Protein AF-A0A8J4LPJ7-F1 (afdb_monomer)

Foldseek 3Di:
DVLLVVLVDDPCLCVPQACVVPVCLVVDDVPQFQVLLLVCCCPQLVDDSVLSNVQCSVCVVSSRDGNPPQQVVLLVVLVVLPADSNLSSVLCSVDVCSRVDDVPVLVVLQLCCLCPVQVDDSVLSSLLCSVCSLLSVDDSVLLNVLSCCCCPVVLDGSVCCSVPVCSSVDDVPPPVPVVSCCCCVVVVDDRDHDDDDDDDPDDPDDDDDDDDDDDDDD

Sequence (218 aa):
MAYLQSLGLRPRDVLASIIRRHPEVLLQDVQCGLEPAVEFLRLHLGLDARNVRDFLCRCPEVLTRDAASDLAPRLELLCGVGLEVGAARKLLFHDASLLTGDLEPTLQLRLHFLTSDCDLSPDQALQVLRSCPDLMSFKVANLRRKWCFLKERMSGGNEQVLEYPQFLTKNLLLQIGPRFAYATERLGLHLSSGSGRSGPCAEGTHALQAASSHDSAS

Radius of gyration: 23.72 Å; Cα contacts (8 Å, |Δi|>4): 210; chains: 1; bounding box: 85×45×60 Å

Nearest PDB structures (foldseek):
  3m66-assembly1_A  TM=8.744E-01  e=2.662E-06  Homo sapiens
  4fp9-assembly1_B  TM=6.932E-01  e=3.364E-06  Homo sapiens
  7odr-assembly1_y  TM=7.091E-01  e=4.216E-05  Homo sapiens
  6z1p-assembly1_BY  TM=6.559E-01  e=6.998E-04  Tetrahymena thermophila SB210
  5crj-assembly1_O  TM=6.664E-01  e=5.240E-03  Homo sapiens

Organism: NCBI:txid1737510

Structure (mmCIF, N/CA/C/O backbone):
data_AF-A0A8J4LPJ7-F1
#
_entry.id   AF-A0A8J4LPJ7-F1
#
loop_
_atom_site.group_PDB
_atom_site.id
_atom_site.type_symbol
_atom_site.label_atom_id
_atom_site.label_alt_id
_atom_site.label_comp_id
_atom_site.label_asym_id
_atom_site.label_entity_id
_atom_site.label_seq_id
_atom_site.pdbx_PDB_ins_code
_atom_site.Cartn_x
_atom_site.Cartn_y
_atom_site.Cartn_z
_atom_site.occupancy
_atom_site.B_iso_or_equiv
_atom_site.auth_seq_id
_atom_site.auth_comp_id
_atom_site.auth_asym_id
_atom_site.auth_atom_id
_atom_site.pdbx_PDB_model_num
ATOM 1 N N . MET A 1 1 ? -18.318 -7.461 20.033 1.00 73.06 1 MET A N 1
ATOM 2 C CA . MET A 1 1 ? -19.118 -8.065 18.931 1.00 73.06 1 MET A CA 1
ATOM 3 C C . MET A 1 1 ? -20.201 -7.117 18.417 1.00 73.06 1 MET A C 1
ATOM 5 O O . MET A 1 1 ? -20.188 -6.843 17.224 1.00 73.06 1 MET A O 1
ATOM 9 N N . ALA A 1 2 ? -21.064 -6.560 19.282 1.00 88.19 2 ALA A N 1
ATOM 10 C CA . ALA A 1 2 ? -22.137 -5.639 18.876 1.00 88.19 2 ALA A CA 1
ATOM 11 C C . ALA A 1 2 ? -21.653 -4.438 18.037 1.00 88.19 2 ALA A C 1
ATOM 13 O O . ALA A 1 2 ? -22.276 -4.114 17.033 1.00 88.19 2 ALA A O 1
ATOM 14 N N . TYR A 1 3 ? -20.504 -3.846 18.389 1.00 94.44 3 TYR A N 1
ATOM 15 C CA . TYR A 1 3 ? -19.897 -2.762 17.609 1.00 94.44 3 TYR A CA 1
ATOM 16 C C . TYR A 1 3 ? -19.563 -3.177 16.165 1.00 94.44 3 TYR A C 1
ATOM 18 O O . TYR A 1 3 ? -20.031 -2.567 15.216 1.00 94.44 3 TYR A O 1
ATOM 26 N N . LEU A 1 4 ? -18.833 -4.278 15.956 1.00 93.50 4 LEU A N 1
ATOM 27 C CA . LEU A 1 4 ? -18.503 -4.735 14.596 1.00 93.50 4 LEU A CA 1
ATOM 28 C C . LEU A 1 4 ? -19.762 -5.048 13.769 1.00 93.50 4 LEU A C 1
ATOM 30 O O . LEU A 1 4 ? -19.797 -4.796 12.566 1.00 93.50 4 LEU A O 1
ATOM 34 N N . GLN A 1 5 ? -20.820 -5.547 14.410 1.00 92.69 5 GLN A N 1
ATOM 35 C CA . GLN A 1 5 ? -22.109 -5.768 13.754 1.00 92.69 5 GLN A CA 1
ATOM 36 C C . GLN A 1 5 ? -22.830 -4.458 13.409 1.00 92.69 5 GLN A C 1
ATOM 38 O O . GLN A 1 5 ? -23.475 -4.398 12.362 1.00 92.69 5 GLN A O 1
ATOM 43 N N . SER A 1 6 ? -22.697 -3.403 14.222 1.00 95.00 6 SER A N 1
ATOM 44 C CA . SER A 1 6 ? -23.274 -2.084 13.918 1.00 95.00 6 SER A CA 1
ATOM 45 C C . SER A 1 6 ? -22.627 -1.430 12.690 1.00 95.00 6 SER A C 1
ATOM 47 O O . SER A 1 6 ? -23.272 -0.645 12.000 1.00 95.00 6 SER A O 1
ATOM 49 N N . LEU A 1 7 ? -21.405 -1.839 12.321 1.00 94.56 7 LEU A N 1
ATOM 50 C CA . LEU A 1 7 ? -20.762 -1.481 11.047 1.00 94.56 7 LEU A CA 1
ATOM 51 C C . LEU A 1 7 ? -21.382 -2.198 9.828 1.00 94.56 7 LEU A C 1
ATOM 53 O O . LEU A 1 7 ? -20.983 -1.957 8.685 1.00 94.56 7 LEU A O 1
ATOM 57 N N . GLY A 1 8 ? -22.349 -3.092 10.053 1.00 93.56 8 GLY A N 1
ATOM 58 C CA . GLY A 1 8 ? -23.015 -3.902 9.036 1.00 93.56 8 GLY A CA 1
ATOM 59 C C . GLY A 1 8 ? -22.289 -5.206 8.696 1.00 93.56 8 GLY A C 1
ATOM 60 O O . GLY A 1 8 ? -22.600 -5.820 7.675 1.00 93.56 8 GLY A O 1
ATOM 61 N N . LEU A 1 9 ? -21.305 -5.632 9.499 1.00 95.31 9 LEU A N 1
ATOM 62 C CA . LEU A 1 9 ? -20.660 -6.938 9.335 1.00 95.31 9 LEU A CA 1
ATOM 63 C C . LEU A 1 9 ? -21.583 -8.047 9.847 1.00 95.31 9 LEU A C 1
ATOM 65 O O . LEU A 1 9 ? -22.120 -7.978 10.955 1.00 95.31 9 LEU A O 1
ATOM 69 N N . ARG A 1 10 ? -21.738 -9.118 9.065 1.00 94.69 10 ARG A N 1
ATOM 70 C CA . ARG A 1 10 ? -22.509 -10.284 9.512 1.00 94.69 10 ARG A CA 1
ATOM 71 C C . ARG A 1 10 ? -21.710 -11.055 10.567 1.00 94.69 10 ARG A C 1
ATOM 73 O O . ARG A 1 10 ? -20.492 -11.167 10.424 1.00 94.69 10 ARG A O 1
ATOM 80 N N . PRO A 1 11 ? -22.364 -11.692 11.557 1.00 94.19 11 PRO A N 1
ATOM 81 C CA . PRO A 1 11 ? -21.678 -12.486 12.584 1.00 94.19 11 PRO A CA 1
ATOM 82 C C . PRO A 1 11 ? -20.694 -13.513 12.012 1.00 94.19 11 PRO A C 1
ATOM 84 O O . PRO A 1 11 ? -19.589 -13.678 12.522 1.00 94.19 11 PRO A O 1
ATOM 87 N N . ARG A 1 12 ? -21.072 -14.163 10.902 1.00 94.44 12 ARG A N 1
ATOM 88 C CA . ARG A 1 12 ? -20.215 -15.117 10.190 1.00 94.44 12 ARG A CA 1
ATOM 89 C C . ARG A 1 12 ? -18.925 -14.473 9.684 1.00 94.44 12 ARG A C 1
ATOM 91 O O . ARG A 1 12 ? -17.866 -15.071 9.836 1.00 94.44 12 ARG A O 1
ATOM 98 N N . ASP A 1 13 ? -19.015 -13.283 9.094 1.00 92.69 13 ASP A N 1
ATOM 99 C CA . ASP A 1 13 ? -17.862 -12.578 8.528 1.00 92.69 13 ASP A CA 1
ATOM 100 C C . ASP A 1 13 ? -16.939 -12.082 9.655 1.00 92.69 13 ASP A C 1
ATOM 102 O O . ASP A 1 13 ? -15.721 -12.235 9.571 1.00 92.69 13 ASP A O 1
ATOM 106 N N . VAL A 1 14 ? -17.515 -11.594 10.761 1.00 94.62 14 VAL A N 1
ATOM 107 C CA . VAL A 1 14 ? -16.758 -11.220 11.968 1.00 94.62 14 VAL A CA 1
ATOM 108 C C . VAL A 1 14 ? -15.976 -12.418 12.516 1.00 94.62 14 VAL A C 1
ATOM 110 O O . VAL A 1 14 ? -14.773 -12.320 12.742 1.00 94.62 14 VAL A O 1
ATOM 113 N N . LEU A 1 15 ? -16.619 -13.572 12.689 1.00 94.44 15 LEU A N 1
ATOM 114 C CA . LEU A 1 15 ? -15.953 -14.761 13.225 1.00 94.44 15 LEU A CA 1
ATOM 115 C C . LEU A 1 15 ? -14.897 -15.321 12.261 1.00 94.44 15 LEU A C 1
ATOM 117 O O . LEU A 1 15 ? -13.752 -15.539 12.653 1.00 94.44 15 LEU A O 1
ATOM 121 N N . ALA A 1 16 ? -15.267 -15.549 10.998 1.00 94.56 16 ALA A N 1
ATOM 122 C CA . ALA A 1 16 ? -14.427 -16.264 10.038 1.00 94.56 16 ALA A CA 1
ATOM 123 C C . ALA A 1 16 ? -13.268 -15.421 9.492 1.00 94.56 16 ALA A C 1
ATOM 125 O O . ALA A 1 16 ? -12.181 -15.968 9.253 1.00 94.56 16 ALA A O 1
ATOM 126 N N . SER A 1 17 ? -13.509 -14.121 9.289 1.00 94.25 17 SER A N 1
ATOM 127 C CA . SER A 1 17 ? -12.567 -13.207 8.645 1.00 94.25 17 SER A CA 1
ATOM 128 C C . SER A 1 17 ? -11.862 -12.293 9.637 1.00 94.25 17 SER A C 1
ATOM 130 O O . SER A 1 17 ? -10.726 -11.940 9.362 1.00 94.25 17 SER A O 1
ATOM 132 N N . ILE A 1 18 ? -12.455 -11.915 10.770 1.00 95.94 18 ILE A N 1
ATOM 133 C CA . ILE A 1 18 ? -11.806 -10.994 11.720 1.00 95.94 18 ILE A CA 1
ATOM 134 C C . ILE A 1 18 ? -11.213 -11.787 12.885 1.00 95.94 18 ILE A C 1
ATOM 136 O O . ILE A 1 18 ? -10.002 -11.987 12.928 1.00 95.94 18 ILE A O 1
ATOM 140 N N . ILE A 1 19 ? -12.059 -12.332 13.761 1.00 95.75 19 ILE A N 1
ATOM 141 C CA . ILE A 1 19 ? -11.642 -12.930 15.041 1.00 95.75 19 ILE A CA 1
ATOM 142 C C . ILE A 1 19 ? -10.704 -14.122 14.842 1.00 95.75 19 ILE A C 1
ATOM 144 O O . ILE A 1 19 ? -9.680 -14.214 15.508 1.00 95.75 19 ILE A O 1
ATOM 148 N N . ARG A 1 20 ? -11.015 -15.031 13.909 1.00 95.50 20 ARG A N 1
ATOM 149 C CA . ARG A 1 20 ? -10.182 -16.222 13.672 1.00 95.50 20 ARG A CA 1
ATOM 150 C C . ARG A 1 20 ? -8.766 -15.882 13.195 1.00 95.50 20 ARG A C 1
ATOM 152 O O . ARG A 1 20 ? -7.857 -16.668 13.431 1.00 95.50 20 ARG A O 1
ATOM 159 N N . ARG A 1 21 ? -8.592 -14.771 12.472 1.00 94.75 21 ARG A N 1
ATOM 160 C CA . ARG A 1 21 ? -7.278 -14.356 11.958 1.00 94.75 21 ARG A CA 1
ATOM 161 C C . ARG A 1 21 ? -6.543 -13.432 12.923 1.00 94.75 21 ARG A C 1
ATOM 163 O O . ARG A 1 21 ? -5.331 -13.536 13.009 1.00 94.75 21 ARG A O 1
ATOM 170 N N . HIS A 1 22 ? -7.273 -12.560 13.617 1.00 94.56 22 HIS A N 1
ATOM 171 C CA . HIS A 1 22 ? -6.725 -11.561 14.534 1.00 94.56 22 HIS A CA 1
ATOM 172 C C . HIS A 1 22 ? -7.569 -11.522 15.811 1.00 94.56 22 HIS A C 1
ATOM 174 O O . HIS A 1 22 ? -8.456 -10.673 15.957 1.00 94.56 22 HIS A O 1
ATOM 180 N N . PRO A 1 23 ? -7.349 -12.478 16.730 1.00 95.19 23 PRO A N 1
ATOM 181 C CA . PRO A 1 23 ? -8.090 -12.534 17.981 1.00 95.19 23 PRO A CA 1
ATOM 182 C C . PRO A 1 23 ? -7.806 -11.328 18.887 1.00 95.19 23 PRO A C 1
ATOM 184 O O . PRO A 1 23 ? -8.653 -11.024 19.727 1.00 95.19 23 PRO A O 1
ATOM 187 N N . GLU A 1 24 ? -6.697 -10.591 18.703 1.00 94.69 24 GLU A N 1
ATOM 188 C CA . GLU A 1 24 ? -6.385 -9.408 19.524 1.00 94.69 24 GLU A CA 1
ATOM 189 C C . GLU A 1 24 ? -7.413 -8.280 19.371 1.00 94.69 24 GLU A C 1
ATOM 191 O O . GLU A 1 24 ? -7.540 -7.448 20.266 1.00 94.69 24 GLU A O 1
ATOM 196 N N . VAL A 1 25 ? -8.210 -8.280 18.296 1.00 95.12 25 VAL A N 1
ATOM 197 C CA . VAL A 1 25 ? -9.345 -7.355 18.123 1.00 95.12 25 VAL A CA 1
ATOM 198 C C . VAL A 1 25 ? -10.339 -7.464 19.287 1.00 95.12 25 VAL A C 1
ATOM 200 O O . VAL A 1 25 ? -10.992 -6.484 19.632 1.00 95.12 25 VAL A O 1
ATOM 203 N N . LEU A 1 26 ? -10.453 -8.636 19.923 1.00 93.38 26 LEU A N 1
ATOM 204 C CA . LEU A 1 26 ? -11.314 -8.838 21.095 1.00 93.38 26 LEU A CA 1
ATOM 205 C C . LEU A 1 26 ? -10.767 -8.200 22.376 1.00 93.38 26 LEU A C 1
ATOM 207 O O . LEU A 1 26 ? -11.516 -8.065 23.339 1.00 93.38 26 LEU A O 1
ATOM 211 N N . LEU A 1 27 ? -9.483 -7.844 22.391 1.00 94.31 27 LEU A N 1
ATOM 212 C CA . LEU A 1 27 ? -8.809 -7.217 23.527 1.00 94.31 27 LEU A CA 1
ATOM 213 C C . LEU A 1 27 ? -8.828 -5.685 23.439 1.00 94.31 27 LEU A C 1
ATOM 215 O O . LEU A 1 27 ? -8.433 -5.020 24.390 1.00 94.31 27 LEU A O 1
ATOM 219 N N . GLN A 1 28 ? -9.258 -5.132 22.303 1.00 95.00 28 GLN A N 1
ATOM 220 C CA . GLN A 1 28 ? -9.318 -3.692 22.087 1.00 95.00 28 GLN A CA 1
ATOM 221 C C . GLN A 1 28 ? -10.555 -3.084 22.746 1.00 95.00 28 GLN A C 1
ATOM 223 O O . GLN A 1 28 ? -11.650 -3.653 22.697 1.00 95.00 28 GLN A O 1
ATOM 228 N N . ASP A 1 29 ? -10.383 -1.886 23.301 1.00 95.56 29 ASP A N 1
ATOM 229 C CA . ASP A 1 29 ? -11.513 -1.064 23.709 1.00 95.56 29 ASP A CA 1
ATOM 230 C C . ASP A 1 29 ? -12.253 -0.519 22.479 1.00 95.56 29 ASP A C 1
ATOM 232 O O . ASP A 1 29 ? -11.653 -0.207 21.444 1.00 95.56 29 ASP A O 1
ATOM 236 N N . VAL A 1 30 ? -13.578 -0.411 22.581 1.00 95.06 30 VAL A N 1
ATOM 237 C CA . VAL A 1 30 ? -14.396 0.067 21.463 1.00 95.06 30 VAL A CA 1
ATOM 238 C C . VAL A 1 30 ? -14.147 1.549 21.203 1.00 95.06 30 VAL A C 1
ATOM 240 O O . VAL A 1 30 ? -13.907 1.907 20.057 1.00 95.06 30 VAL A O 1
ATOM 243 N N . GLN A 1 31 ? -14.192 2.384 22.240 1.00 95.19 31 GLN A N 1
ATOM 244 C CA . GLN A 1 31 ? -14.186 3.845 22.117 1.00 95.19 31 GLN A CA 1
ATOM 245 C C . GLN A 1 31 ? -12.777 4.392 21.892 1.00 95.19 31 GLN A C 1
ATOM 247 O O . GLN A 1 31 ? -12.593 5.356 21.156 1.00 95.19 31 GLN A O 1
ATOM 252 N N . CYS A 1 32 ? -11.779 3.763 22.508 1.00 92.50 32 CYS A N 1
ATOM 253 C CA . CYS A 1 32 ? -10.389 4.201 22.439 1.00 92.50 32 CYS A CA 1
ATOM 254 C C . CYS A 1 32 ? -9.566 3.467 21.371 1.00 92.50 32 CYS A C 1
ATOM 256 O O . CYS A 1 32 ? -8.484 3.933 21.038 1.00 92.50 32 CYS A O 1
ATOM 258 N N . GLY A 1 33 ? -10.040 2.331 20.843 1.00 93.94 33 GLY A N 1
ATOM 259 C CA . GLY A 1 33 ? -9.295 1.520 19.872 1.00 93.94 33 GLY A CA 1
ATOM 260 C C . GLY A 1 33 ? -10.050 1.302 18.564 1.00 93.94 33 GLY A C 1
ATOM 261 O O . GLY A 1 33 ? -9.691 1.851 17.520 1.00 93.94 33 GLY A O 1
ATOM 262 N N . LEU A 1 34 ? -11.122 0.504 18.613 1.00 96.25 34 LEU A N 1
ATOM 263 C CA . LEU A 1 34 ? -11.825 0.062 17.403 1.00 96.25 34 LEU A CA 1
ATOM 264 C C . LEU A 1 34 ? -12.475 1.218 16.636 1.00 96.25 34 LEU A C 1
ATOM 266 O O . LEU A 1 34 ? -12.391 1.268 15.409 1.00 96.25 34 LEU A O 1
ATOM 270 N N . GLU A 1 35 ? -13.149 2.121 17.344 1.00 97.12 35 GLU A N 1
ATOM 271 C CA . GLU A 1 35 ? -13.874 3.237 16.747 1.00 97.12 35 GLU A CA 1
ATOM 272 C C . GLU A 1 35 ? -12.947 4.264 16.090 1.00 97.12 35 GLU A C 1
ATOM 274 O O . GLU A 1 35 ? -13.151 4.515 14.900 1.00 97.12 35 GLU A O 1
ATOM 279 N N . PRO A 1 36 ? -11.868 4.738 16.740 1.00 97.88 36 PRO A N 1
ATOM 280 C CA . PRO A 1 36 ? -10.878 5.597 16.092 1.00 97.88 36 PRO A CA 1
ATOM 281 C C . PRO A 1 36 ? -10.260 4.978 14.832 1.00 97.88 36 PRO A C 1
ATOM 283 O O . PRO A 1 36 ? -10.118 5.656 13.811 1.00 97.88 36 PRO A O 1
ATOM 286 N N . ALA A 1 37 ? -9.938 3.678 14.848 1.00 97.56 37 ALA A N 1
ATOM 287 C CA . ALA A 1 37 ? -9.409 2.995 13.666 1.00 97.56 37 ALA A CA 1
ATOM 288 C C . ALA A 1 37 ? -10.433 2.971 12.514 1.00 97.56 37 ALA A C 1
ATOM 290 O O . ALA A 1 37 ? -10.091 3.212 11.353 1.00 97.56 37 ALA A O 1
ATOM 291 N N . VAL A 1 38 ? -11.711 2.726 12.814 1.00 98.06 38 VAL A N 1
ATOM 292 C CA . VAL A 1 38 ? -12.793 2.752 11.816 1.00 98.06 38 VAL A CA 1
ATOM 293 C C . VAL A 1 38 ? -13.067 4.171 11.311 1.00 98.06 38 VAL A C 1
ATOM 295 O O . VAL A 1 38 ? -13.314 4.355 10.115 1.00 98.06 38 VAL A O 1
ATOM 298 N N . GLU A 1 39 ? -13.011 5.179 12.178 1.00 97.94 39 GLU A N 1
ATOM 299 C CA . GLU A 1 39 ? -13.138 6.585 11.793 1.00 97.94 39 GLU A CA 1
ATOM 300 C C . GLU A 1 39 ? -11.996 7.029 10.886 1.00 97.94 39 GLU A C 1
ATOM 302 O O . GLU A 1 39 ? -12.255 7.691 9.881 1.00 97.94 39 GLU A O 1
ATOM 307 N N . PHE A 1 40 ? -10.763 6.586 11.143 1.00 98.25 40 PHE A N 1
ATOM 308 C CA . PHE A 1 40 ? -9.646 6.806 10.228 1.00 98.25 40 PHE A CA 1
ATOM 309 C C . PHE A 1 40 ? -9.962 6.281 8.818 1.00 98.25 40 PHE A C 1
ATOM 311 O O . PHE A 1 40 ? -9.846 7.014 7.831 1.00 98.25 40 PHE A O 1
ATOM 318 N N . LEU A 1 41 ? -10.452 5.043 8.703 1.00 98.00 41 LEU A N 1
ATOM 319 C CA . LEU A 1 41 ? -10.841 4.474 7.407 1.00 98.00 41 LEU A CA 1
ATOM 320 C C . LEU A 1 41 ? -11.951 5.293 6.719 1.00 98.00 41 LEU A C 1
ATOM 322 O O . LEU A 1 41 ? -11.922 5.488 5.504 1.00 98.00 41 LEU A O 1
ATOM 326 N N . ARG A 1 42 ? -12.925 5.803 7.475 1.00 97.81 42 ARG A N 1
ATOM 327 C CA . ARG A 1 42 ? -14.046 6.584 6.924 1.00 97.81 42 ARG A CA 1
ATOM 328 C C . ARG A 1 42 ? -13.638 7.994 6.515 1.00 97.81 42 ARG A C 1
ATOM 330 O O . ARG A 1 42 ? -13.880 8.400 5.384 1.00 97.81 42 ARG A O 1
ATOM 337 N N . LEU A 1 43 ? -13.035 8.741 7.431 1.00 97.00 43 LEU A N 1
ATOM 338 C CA . LEU A 1 43 ? -12.786 10.175 7.294 1.00 97.00 43 LEU A CA 1
ATOM 339 C C . LEU A 1 43 ? -11.461 10.452 6.581 1.00 97.00 43 LEU A C 1
ATOM 341 O O . LEU A 1 43 ? -11.398 11.279 5.668 1.00 97.00 43 LEU A O 1
ATOM 345 N N . HIS A 1 44 ? -10.404 9.728 6.955 1.00 96.00 44 HIS A N 1
ATOM 346 C CA . HIS A 1 44 ? -9.058 9.971 6.440 1.00 96.00 44 HIS A CA 1
ATOM 347 C C . HIS A 1 44 ? -8.767 9.188 5.168 1.00 96.00 44 HIS A C 1
ATOM 349 O O . HIS A 1 44 ? -8.100 9.737 4.293 1.00 96.00 44 HIS A O 1
ATOM 355 N N . LEU A 1 45 ? -9.299 7.970 5.011 1.00 96.06 45 LEU A N 1
ATOM 356 C CA . LEU A 1 45 ? -9.221 7.236 3.740 1.00 96.06 45 LEU A CA 1
ATOM 357 C C . LEU A 1 45 ? -10.420 7.469 2.812 1.00 96.06 45 LEU A C 1
ATOM 359 O O . LEU A 1 45 ? -10.330 7.158 1.625 1.00 96.06 45 LEU A O 1
ATOM 363 N N . GLY A 1 46 ? -11.504 8.073 3.307 1.00 96.00 46 GLY A N 1
ATOM 364 C CA . GLY A 1 46 ? -12.685 8.383 2.499 1.00 96.00 46 GLY A CA 1
ATOM 365 C C . GLY A 1 46 ? -13.503 7.149 2.113 1.00 96.00 46 GLY A C 1
ATOM 366 O O . GLY A 1 46 ? -14.145 7.153 1.063 1.00 96.00 46 GLY A O 1
ATOM 367 N N . LEU A 1 47 ? -13.443 6.071 2.903 1.00 96.94 47 LEU A N 1
ATOM 368 C CA . LEU A 1 47 ? -14.143 4.827 2.590 1.00 96.94 47 LEU A CA 1
ATOM 369 C C . LEU A 1 47 ? -15.609 4.892 3.024 1.00 96.94 47 LEU A C 1
ATOM 371 O O . LEU A 1 47 ? -15.929 5.201 4.173 1.00 96.94 47 LEU A O 1
ATOM 375 N N . ASP A 1 48 ? -16.507 4.521 2.114 1.00 96.81 48 ASP A N 1
ATOM 376 C CA . ASP A 1 48 ? -17.915 4.317 2.450 1.00 96.81 48 ASP A CA 1
ATOM 377 C C . ASP A 1 48 ? -18.121 3.078 3.346 1.00 96.81 48 ASP A C 1
ATOM 379 O O . ASP A 1 48 ? -17.232 2.244 3.541 1.00 96.81 48 ASP A O 1
ATOM 383 N N . ALA A 1 49 ? -19.333 2.918 3.881 1.00 96.38 49 ALA A N 1
ATOM 384 C CA . ALA A 1 49 ? -19.654 1.816 4.784 1.00 96.38 49 ALA A CA 1
ATOM 385 C C . ALA A 1 49 ? -19.404 0.424 4.175 1.00 96.38 49 ALA A C 1
ATOM 387 O O . ALA A 1 49 ? -19.070 -0.507 4.907 1.00 96.38 49 ALA A O 1
ATOM 388 N N . ARG A 1 50 ? -19.560 0.251 2.857 1.00 96.19 50 ARG A N 1
ATOM 389 C CA . ARG A 1 50 ? -19.292 -1.030 2.194 1.00 96.19 50 ARG A CA 1
ATOM 390 C C . ARG A 1 50 ? -17.793 -1.288 2.122 1.00 96.19 50 ARG A C 1
ATOM 392 O O . ARG A 1 50 ? -17.352 -2.356 2.536 1.00 96.19 50 ARG A O 1
ATOM 399 N N . ASN A 1 51 ? -17.034 -0.308 1.651 1.00 96.81 51 ASN A N 1
ATOM 400 C CA . ASN A 1 51 ? -15.589 -0.387 1.524 1.00 96.81 51 ASN A CA 1
ATOM 401 C C . ASN A 1 51 ? -14.911 -0.562 2.883 1.00 96.81 51 ASN A C 1
ATOM 403 O O . ASN A 1 51 ? -13.963 -1.331 2.967 1.00 96.81 51 ASN A O 1
ATOM 407 N N . VAL A 1 52 ? -15.426 0.048 3.956 1.00 97.44 52 VAL A N 1
ATOM 408 C CA . VAL A 1 52 ? -14.952 -0.216 5.325 1.00 97.44 52 VAL A CA 1
ATOM 409 C C . VAL A 1 52 ? -15.145 -1.686 5.692 1.00 97.44 52 VAL A C 1
ATOM 411 O O . VAL A 1 52 ? -14.187 -2.326 6.108 1.00 97.44 52 VAL A O 1
ATOM 414 N N . ARG A 1 53 ? -16.340 -2.262 5.503 1.00 96.50 53 ARG A N 1
ATOM 415 C CA . ARG A 1 53 ? -16.569 -3.689 5.807 1.00 96.50 53 ARG A CA 1
ATOM 416 C C . ARG A 1 53 ? -15.631 -4.596 5.016 1.00 96.50 53 ARG A C 1
ATOM 418 O O . ARG A 1 53 ? -14.989 -5.466 5.601 1.00 96.50 53 ARG A O 1
ATOM 425 N N . ASP A 1 54 ? -15.531 -4.364 3.710 1.00 95.75 54 ASP A N 1
ATOM 426 C CA . ASP A 1 54 ? -14.671 -5.147 2.822 1.00 95.75 54 ASP A CA 1
ATOM 427 C C . ASP A 1 54 ? -13.191 -4.988 3.219 1.00 95.75 54 ASP A C 1
ATOM 429 O O . ASP A 1 54 ? -12.434 -5.959 3.207 1.00 95.75 54 ASP A O 1
ATOM 433 N N . PHE A 1 55 ? -12.773 -3.788 3.635 1.00 96.75 55 PHE A N 1
ATOM 434 C CA . PHE A 1 55 ? -11.428 -3.519 4.140 1.00 96.75 55 PHE A CA 1
ATOM 435 C C . PHE A 1 55 ? -11.149 -4.271 5.444 1.00 96.75 55 PHE A C 1
ATOM 437 O O . PHE A 1 55 ? -10.165 -5.001 5.507 1.00 96.75 55 PHE A O 1
ATOM 444 N N . LEU A 1 56 ? -12.036 -4.189 6.439 1.00 96.50 56 LEU A N 1
ATOM 445 C CA . LEU A 1 56 ? -11.898 -4.903 7.716 1.00 96.50 56 LEU A CA 1
ATOM 446 C C . LEU A 1 56 ? -11.870 -6.426 7.527 1.00 96.50 56 LEU A C 1
ATOM 448 O O . LEU A 1 56 ? -11.139 -7.135 8.214 1.00 96.50 56 LEU A O 1
ATOM 452 N N . CYS A 1 57 ? -12.623 -6.954 6.560 1.00 95.38 57 CYS A N 1
ATOM 453 C CA . CYS A 1 57 ? -12.561 -8.370 6.211 1.00 95.38 57 CYS A CA 1
ATOM 454 C C . CYS A 1 57 ? -11.278 -8.763 5.470 1.00 95.38 57 CYS A C 1
ATOM 456 O O . CYS A 1 57 ? -10.933 -9.940 5.495 1.00 95.38 57 CYS A O 1
ATOM 458 N N . ARG A 1 58 ? -10.553 -7.845 4.826 1.00 94.88 58 ARG A N 1
ATOM 459 C CA . ARG A 1 58 ? -9.243 -8.132 4.208 1.00 94.88 58 ARG A CA 1
ATOM 460 C C . ARG A 1 58 ? -8.101 -7.943 5.206 1.00 94.88 58 ARG A C 1
ATOM 462 O O . ARG A 1 58 ? -7.291 -8.855 5.363 1.00 94.88 58 ARG A O 1
ATOM 469 N N . CYS A 1 59 ? -8.104 -6.829 5.930 1.00 96.06 59 CYS A N 1
ATOM 470 C CA . CYS A 1 59 ? -7.076 -6.403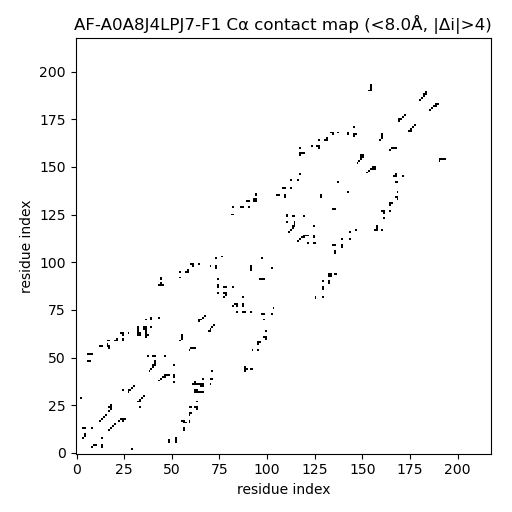 6.876 1.00 96.06 59 CYS A CA 1
ATOM 471 C C . CYS A 1 59 ? -7.690 -6.046 8.246 1.00 96.06 59 CYS A C 1
ATOM 473 O O . CYS A 1 59 ? -7.836 -4.875 8.582 1.00 96.06 59 CYS A O 1
ATOM 475 N N . PRO A 1 60 ? -8.092 -7.046 9.043 1.00 95.94 60 PRO A N 1
ATOM 476 C CA . PRO A 1 60 ? -8.662 -6.836 10.377 1.00 95.94 60 PRO A CA 1
ATOM 477 C C . PRO A 1 60 ? -7.630 -6.331 11.388 1.00 95.94 60 PRO A C 1
ATOM 479 O O . PRO A 1 60 ? -8.013 -5.704 12.366 1.00 95.94 60 PRO A O 1
ATOM 482 N N . GLU A 1 61 ? -6.338 -6.563 11.144 1.00 96.00 61 GLU A N 1
ATOM 483 C CA . GLU A 1 61 ? -5.238 -6.049 11.964 1.00 96.00 61 GLU A CA 1
ATOM 484 C C . GLU A 1 61 ? -5.238 -4.520 12.066 1.00 96.00 61 GLU A C 1
ATOM 486 O O . GLU A 1 61 ? -4.795 -3.977 13.066 1.00 96.00 61 GLU A O 1
ATOM 491 N N . VAL A 1 62 ? -5.806 -3.800 11.092 1.00 97.00 62 VAL A N 1
ATOM 492 C CA . VAL A 1 62 ? -5.936 -2.336 11.180 1.00 97.00 62 VAL A CA 1
ATOM 493 C C . VAL A 1 62 ? -6.691 -1.884 12.439 1.00 97.00 62 VAL A C 1
ATOM 495 O O . VAL A 1 62 ? -6.460 -0.787 12.928 1.00 97.00 62 VAL A O 1
ATOM 498 N N . LEU A 1 63 ? -7.569 -2.735 12.986 1.00 96.44 63 LEU A N 1
ATOM 499 C CA . LEU A 1 63 ? -8.343 -2.461 14.199 1.00 96.44 63 LEU A CA 1
ATOM 500 C C . LEU A 1 63 ? -7.519 -2.549 15.487 1.00 96.44 63 LEU A C 1
ATOM 502 O O . LEU A 1 63 ? -8.014 -2.160 16.538 1.00 96.44 63 LEU A O 1
ATOM 506 N N . THR A 1 64 ? -6.310 -3.105 15.432 1.00 94.81 64 THR A N 1
ATOM 507 C CA . THR A 1 64 ? -5.402 -3.185 16.586 1.00 94.81 64 THR A CA 1
ATOM 508 C C . THR A 1 64 ? -4.349 -2.081 16.563 1.00 94.81 64 THR A C 1
ATOM 510 O O . THR A 1 64 ? -3.484 -2.043 17.435 1.00 94.81 64 THR A O 1
ATOM 513 N N . ARG A 1 65 ? -4.401 -1.194 15.561 1.00 95.44 65 ARG A N 1
ATOM 514 C CA . ARG A 1 65 ? -3.480 -0.071 15.396 1.00 95.44 65 ARG A CA 1
ATOM 515 C C . ARG A 1 65 ? -4.093 1.210 15.926 1.00 95.44 65 ARG A C 1
ATOM 517 O O . ARG A 1 65 ? -5.280 1.468 15.740 1.00 95.44 65 ARG A O 1
ATOM 524 N N . ASP A 1 66 ? -3.255 2.023 16.554 1.00 95.25 66 ASP A N 1
ATOM 525 C CA . ASP A 1 66 ? -3.667 3.324 17.056 1.00 95.25 66 ASP A CA 1
ATOM 526 C C . ASP A 1 66 ? -3.849 4.314 15.896 1.00 95.25 66 ASP A C 1
ATOM 528 O O . ASP A 1 66 ? -2.972 4.487 15.044 1.00 95.25 66 ASP A O 1
ATOM 532 N N . ALA A 1 67 ? -5.005 4.971 15.844 1.00 95.94 67 ALA A N 1
ATOM 533 C CA . ALA A 1 67 ? -5.346 5.840 14.724 1.00 95.94 67 ALA A CA 1
ATOM 534 C C . ALA A 1 67 ? -4.437 7.078 14.635 1.00 95.94 67 ALA A C 1
ATOM 536 O O . ALA A 1 67 ? -4.078 7.490 13.531 1.00 95.94 67 ALA A O 1
ATOM 537 N N . ALA A 1 68 ? -4.056 7.655 15.778 1.00 95.25 68 ALA A N 1
ATOM 538 C CA . ALA A 1 68 ? -3.329 8.920 15.842 1.00 95.25 68 ALA A CA 1
ATOM 539 C C . ALA A 1 68 ? -1.811 8.739 15.717 1.00 95.25 68 ALA A C 1
ATOM 541 O O . ALA A 1 68 ? -1.152 9.524 15.043 1.00 95.25 68 ALA A O 1
ATOM 542 N N . SER A 1 69 ? -1.260 7.711 16.357 1.00 96.00 69 SER A N 1
ATOM 543 C CA . SER A 1 69 ? 0.182 7.457 16.430 1.00 96.00 69 SER A CA 1
ATOM 544 C C . SER A 1 69 ? 0.690 6.427 15.420 1.00 96.00 69 SER A C 1
ATOM 546 O O . SER A 1 69 ? 1.886 6.422 15.139 1.00 96.00 69 SER A O 1
ATOM 548 N N . ASP A 1 70 ? -0.184 5.597 14.831 1.00 95.12 70 ASP A N 1
ATOM 549 C CA . ASP A 1 70 ? 0.194 4.596 13.820 1.00 95.12 70 ASP A CA 1
ATOM 550 C C . ASP A 1 70 ? -0.414 4.948 12.445 1.00 95.12 70 ASP A C 1
ATOM 552 O O . ASP A 1 70 ? 0.304 5.203 11.472 1.00 95.12 70 ASP A O 1
ATOM 556 N N . LEU A 1 71 ? -1.743 5.006 12.326 1.00 96.81 71 LEU A N 1
ATOM 557 C CA . LEU A 1 71 ? -2.400 5.096 11.013 1.00 96.81 71 LEU A CA 1
ATOM 558 C C . LEU A 1 71 ? -2.259 6.474 10.343 1.00 96.81 71 LEU A C 1
ATOM 560 O O . LEU A 1 71 ? -1.939 6.543 9.152 1.00 96.81 71 LEU A O 1
ATOM 564 N N . ALA A 1 72 ? -2.470 7.567 11.080 1.00 96.56 72 ALA A N 1
ATOM 565 C CA . ALA A 1 72 ? -2.362 8.924 10.540 1.00 96.56 72 ALA A CA 1
ATOM 566 C C . ALA A 1 72 ? -0.951 9.264 10.012 1.00 96.56 72 ALA A C 1
ATOM 568 O O . ALA A 1 72 ? -0.863 9.678 8.849 1.00 96.56 72 ALA A O 1
ATOM 569 N N . PRO A 1 73 ? 0.149 8.975 10.741 1.00 97.25 73 PRO A N 1
ATOM 570 C CA . PRO A 1 73 ? 1.507 9.219 10.250 1.00 97.25 73 PRO A CA 1
ATOM 571 C C . PRO A 1 73 ? 1.833 8.512 8.932 1.00 97.25 73 PRO A C 1
ATOM 573 O O . PRO A 1 73 ? 2.624 9.010 8.138 1.00 97.25 73 PRO A O 1
ATOM 576 N N . ARG A 1 74 ? 1.205 7.367 8.641 1.00 97.19 74 ARG A N 1
ATOM 577 C CA . ARG A 1 74 ? 1.400 6.658 7.364 1.00 97.19 74 ARG A CA 1
ATOM 578 C C . ARG A 1 74 ? 0.791 7.400 6.182 1.00 97.19 74 ARG A C 1
ATOM 580 O O . ARG A 1 74 ? 1.399 7.465 5.113 1.00 97.19 74 ARG A O 1
ATOM 587 N N . LEU A 1 75 ? -0.400 7.968 6.362 1.00 97.25 75 LEU A N 1
ATOM 588 C CA . LEU A 1 75 ? -1.010 8.822 5.346 1.00 97.25 75 LEU A CA 1
ATOM 589 C C . LEU A 1 75 ? -0.191 10.106 5.161 1.00 97.25 75 LEU A C 1
ATOM 591 O O . LEU A 1 75 ? 0.057 10.513 4.027 1.00 97.25 75 LEU A O 1
ATOM 595 N N . GLU A 1 76 ? 0.262 10.706 6.261 1.00 97.44 76 GLU A N 1
ATOM 596 C CA . GLU A 1 76 ? 1.111 11.900 6.244 1.00 97.44 76 GLU A CA 1
ATOM 597 C C . GLU A 1 76 ? 2.447 11.647 5.552 1.00 97.44 76 GLU A C 1
ATOM 599 O O . GLU A 1 76 ? 2.852 12.460 4.729 1.00 97.44 76 GLU A O 1
ATOM 604 N N . LEU A 1 77 ? 3.089 10.502 5.795 1.00 97.62 77 LEU A N 1
ATOM 605 C CA . LEU A 1 77 ? 4.330 10.110 5.130 1.00 97.62 77 LEU A CA 1
ATOM 606 C C . LEU A 1 77 ? 4.158 10.034 3.609 1.00 97.62 77 LEU A C 1
ATOM 608 O O . LEU A 1 77 ? 4.974 10.578 2.865 1.00 97.62 77 LEU A O 1
ATOM 612 N N . LEU A 1 78 ? 3.086 9.392 3.131 1.00 96.94 78 LEU A N 1
ATOM 613 C CA . LEU A 1 78 ? 2.797 9.318 1.695 1.00 96.94 78 LEU A CA 1
ATOM 614 C C . LEU A 1 78 ? 2.573 10.710 1.093 1.00 96.94 78 LEU A C 1
ATOM 616 O O . LEU A 1 78 ? 3.071 10.998 0.005 1.00 96.94 78 LEU A O 1
ATOM 620 N N . CYS A 1 79 ? 1.866 11.588 1.801 1.00 97.12 79 CYS A N 1
ATOM 621 C CA . CYS A 1 79 ? 1.702 12.976 1.376 1.00 97.12 79 CYS A CA 1
ATOM 622 C C . CYS A 1 79 ? 3.034 13.748 1.406 1.00 97.12 79 CYS A C 1
ATOM 624 O O . CYS A 1 79 ? 3.327 14.511 0.487 1.00 97.12 79 CYS A O 1
ATOM 626 N N . GLY A 1 80 ? 3.865 13.516 2.422 1.00 97.00 80 GLY A N 1
ATOM 627 C CA . GLY A 1 80 ? 5.154 14.172 2.636 1.00 97.00 80 GLY A CA 1
ATOM 628 C C . GLY A 1 80 ? 6.190 13.854 1.561 1.00 97.00 80 GLY A C 1
ATOM 629 O O . GLY A 1 80 ? 7.025 14.701 1.258 1.00 97.00 80 GLY A O 1
ATOM 630 N N . VAL A 1 81 ? 6.099 12.686 0.913 1.00 95.19 81 VAL A N 1
ATOM 631 C CA . VAL A 1 81 ? 6.927 12.368 -0.266 1.00 95.19 81 VAL A CA 1
ATOM 632 C C . VAL A 1 81 ? 6.408 12.993 -1.569 1.00 95.19 81 VAL A C 1
ATOM 634 O O . VAL A 1 81 ? 6.994 12.759 -2.620 1.00 95.19 81 VAL A O 1
ATOM 637 N N . GLY A 1 82 ? 5.317 13.766 -1.535 1.00 95.31 82 GLY A N 1
ATOM 638 C CA . GLY A 1 82 ? 4.760 14.456 -2.704 1.00 95.31 82 GLY A CA 1
ATOM 639 C C . GLY A 1 82 ? 3.627 13.711 -3.422 1.00 95.31 82 GLY A C 1
ATOM 640 O O . GLY A 1 82 ? 3.269 14.063 -4.554 1.00 95.31 82 GLY A O 1
ATOM 641 N N . LEU A 1 83 ? 3.033 12.674 -2.816 1.00 95.62 83 LEU A N 1
ATOM 642 C CA . LEU A 1 83 ? 1.773 12.130 -3.328 1.00 95.62 83 LEU A CA 1
ATOM 643 C C . LEU A 1 83 ? 0.611 13.038 -2.932 1.00 95.62 83 LEU A C 1
ATOM 645 O O . LEU A 1 83 ? 0.468 13.447 -1.786 1.00 95.62 83 LEU A O 1
ATOM 649 N N . GLU A 1 84 ? -0.284 13.295 -3.879 1.00 94.88 84 GLU A N 1
ATOM 650 C CA . GLU A 1 84 ? -1.562 13.917 -3.560 1.00 94.88 84 GLU A CA 1
ATOM 651 C C . GLU A 1 84 ? -2.356 13.021 -2.606 1.00 94.88 84 GLU A C 1
ATOM 653 O O . GLU A 1 84 ? -2.374 11.794 -2.757 1.00 94.88 84 GLU A O 1
ATOM 658 N N . VAL A 1 85 ? -3.096 13.634 -1.679 1.00 95.56 85 VAL A N 1
ATOM 659 C CA . VAL A 1 85 ? -3.887 12.908 -0.673 1.00 95.56 85 VAL A CA 1
ATOM 660 C C . VAL A 1 85 ? -4.818 11.866 -1.301 1.00 95.56 85 VAL A C 1
ATOM 662 O O . VAL A 1 85 ? -4.948 10.757 -0.791 1.00 95.56 85 VAL A O 1
ATOM 665 N N . GLY A 1 86 ? -5.422 12.165 -2.456 1.00 94.19 86 GLY A N 1
ATOM 666 C CA . GLY A 1 86 ? -6.286 11.222 -3.168 1.00 94.19 86 GLY A CA 1
ATOM 667 C C . GLY A 1 86 ? -5.543 9.976 -3.661 1.00 94.19 86 GLY A C 1
ATOM 668 O O . GLY A 1 86 ? -6.086 8.873 -3.598 1.00 94.19 86 GLY A O 1
ATOM 669 N N . ALA A 1 87 ? -4.298 10.128 -4.116 1.00 93.50 87 ALA A N 1
ATOM 670 C CA . ALA A 1 87 ? -3.464 9.006 -4.532 1.00 93.50 87 ALA A CA 1
ATOM 671 C C . ALA A 1 87 ? -2.955 8.203 -3.330 1.00 93.50 87 ALA A C 1
ATOM 673 O O . ALA A 1 87 ? -3.016 6.975 -3.360 1.00 93.50 87 ALA A O 1
ATOM 674 N N . ALA A 1 88 ? -2.538 8.877 -2.254 1.00 96.06 88 ALA A N 1
ATOM 675 C CA . ALA A 1 88 ? -2.130 8.225 -1.012 1.00 96.06 88 ALA A CA 1
ATOM 676 C C . ALA A 1 88 ? -3.265 7.361 -0.430 1.00 96.06 88 ALA A C 1
ATOM 678 O O . ALA A 1 88 ? -3.063 6.187 -0.123 1.00 96.06 88 ALA A O 1
ATOM 679 N N . ARG A 1 89 ? -4.495 7.894 -0.387 1.00 95.31 89 ARG A N 1
ATOM 680 C CA . ARG A 1 89 ? -5.697 7.148 0.029 1.00 95.31 89 ARG A CA 1
ATOM 681 C C . ARG A 1 89 ? -5.936 5.904 -0.822 1.00 95.31 89 ARG A C 1
ATOM 683 O O . ARG A 1 89 ? -6.158 4.826 -0.278 1.00 95.31 89 ARG A O 1
ATOM 690 N N . LYS A 1 90 ? -5.871 6.039 -2.153 1.00 92.50 90 LYS A N 1
ATOM 691 C CA . LYS A 1 90 ? -6.027 4.905 -3.081 1.00 92.50 90 LYS A CA 1
ATOM 692 C C . LYS A 1 90 ? -4.967 3.835 -2.833 1.00 92.50 90 LYS A C 1
ATOM 694 O O . LYS A 1 90 ? -5.302 2.656 -2.798 1.00 92.50 90 LYS A O 1
ATOM 699 N N . LEU A 1 91 ? -3.717 4.242 -2.631 1.00 93.94 91 LEU A N 1
ATOM 700 C CA . LEU A 1 91 ? -2.596 3.340 -2.385 1.00 93.94 91 LEU A CA 1
ATOM 701 C C . LEU A 1 91 ? -2.799 2.530 -1.092 1.00 93.94 91 LEU A C 1
ATOM 703 O O . LEU A 1 91 ? -2.731 1.303 -1.133 1.00 93.94 91 LEU A O 1
ATOM 707 N N . LEU A 1 92 ? -3.168 3.191 0.011 1.00 95.00 92 LEU A N 1
ATOM 708 C CA . LEU A 1 92 ? -3.480 2.540 1.294 1.00 95.00 92 LEU A CA 1
ATOM 709 C C . LEU A 1 92 ? -4.732 1.648 1.231 1.00 95.00 92 LEU A C 1
ATOM 711 O O . LEU A 1 92 ? -4.808 0.623 1.906 1.00 95.00 92 LEU A O 1
ATOM 715 N N . PHE A 1 93 ? -5.726 2.015 0.418 1.00 93.00 93 PHE A N 1
ATOM 716 C CA . PHE A 1 93 ? -6.929 1.206 0.222 1.00 93.00 93 PHE A CA 1
ATOM 717 C C . PHE A 1 93 ? -6.661 -0.081 -0.577 1.00 93.00 93 PHE A C 1
ATOM 719 O O . PHE A 1 93 ? -7.208 -1.150 -0.256 1.00 93.00 93 PHE A O 1
ATOM 726 N N . HIS A 1 94 ? -5.847 0.027 -1.632 1.00 89.25 94 HIS A N 1
ATOM 727 C CA . HIS A 1 94 ? -5.486 -1.097 -2.493 1.00 89.25 94 HIS A CA 1
ATOM 728 C C . HIS A 1 94 ? -4.586 -2.083 -1.754 1.00 89.25 94 HIS A C 1
ATOM 730 O O . HIS A 1 94 ? -4.922 -3.270 -1.692 1.00 89.25 94 HIS A O 1
ATOM 736 N N . ASP A 1 95 ? -3.515 -1.586 -1.136 1.00 90.31 95 ASP A N 1
ATOM 737 C CA . ASP A 1 95 ? -2.574 -2.394 -0.371 1.00 90.31 95 ASP A CA 1
ATOM 738 C C . ASP A 1 95 ? -2.666 -2.068 1.123 1.00 90.31 95 ASP A C 1
ATOM 740 O O . ASP A 1 95 ? -1.972 -1.207 1.663 1.00 90.31 95 ASP A O 1
ATOM 744 N N . ALA A 1 96 ? -3.537 -2.806 1.809 1.00 90.81 96 ALA A N 1
ATOM 745 C CA . ALA A 1 96 ? -3.757 -2.641 3.238 1.00 90.81 96 ALA A CA 1
ATOM 746 C C . ALA A 1 96 ? -2.525 -2.998 4.088 1.00 90.81 96 ALA A C 1
ATOM 748 O O . ALA A 1 96 ? -2.457 -2.583 5.245 1.00 90.81 96 ALA A O 1
ATOM 749 N N . SER A 1 97 ? -1.551 -3.737 3.534 1.00 91.00 97 SER A N 1
ATOM 750 C CA . SER A 1 97 ? -0.304 -4.044 4.246 1.00 91.00 97 SER A CA 1
ATOM 751 C C . SER A 1 97 ? 0.530 -2.791 4.505 1.00 91.00 97 SER A C 1
ATOM 753 O O . SER A 1 97 ? 1.341 -2.769 5.423 1.00 91.00 97 SER A O 1
ATOM 755 N N . LEU A 1 98 ? 0.275 -1.708 3.768 1.00 94.25 98 LEU A N 1
ATOM 756 C CA . LEU A 1 98 ? 0.915 -0.418 3.990 1.00 94.25 98 LEU A CA 1
ATOM 757 C C . LEU A 1 98 ? 0.431 0.280 5.266 1.00 94.25 98 LEU A C 1
ATOM 759 O O . LEU A 1 98 ? 1.112 1.180 5.742 1.00 94.25 98 LEU A O 1
ATOM 763 N N . LEU A 1 99 ? -0.712 -0.128 5.833 1.00 94.94 99 LEU A N 1
ATOM 764 C CA . LEU A 1 99 ? -1.196 0.368 7.127 1.00 94.94 99 LEU A CA 1
ATOM 765 C C . LEU A 1 99 ? -0.683 -0.443 8.317 1.00 94.94 99 LEU A C 1
ATOM 767 O O . LEU A 1 99 ? -0.629 0.089 9.419 1.00 94.94 99 LEU A O 1
ATOM 771 N N . THR A 1 100 ? -0.315 -1.708 8.118 1.00 93.31 100 THR A N 1
ATOM 772 C CA . THR A 1 100 ? 0.043 -2.612 9.224 1.00 93.31 100 THR A CA 1
ATOM 773 C C . THR A 1 100 ? 1.506 -3.053 9.208 1.00 93.31 100 THR A C 1
ATOM 775 O O . THR A 1 100 ? 2.045 -3.421 10.251 1.00 93.31 100 THR A O 1
ATOM 778 N N . GLY A 1 101 ? 2.180 -2.965 8.063 1.00 91.94 101 GLY A N 1
ATOM 779 C CA . GLY A 1 101 ? 3.600 -3.263 7.902 1.00 91.94 101 GLY A CA 1
ATOM 780 C C . GLY A 1 101 ? 4.508 -2.030 7.915 1.00 91.94 101 GLY A C 1
ATOM 781 O O . GLY A 1 101 ? 4.099 -0.918 8.266 1.00 91.94 101 GLY A O 1
ATOM 782 N N . ASP A 1 102 ? 5.751 -2.254 7.482 1.00 91.50 102 ASP A N 1
ATOM 783 C CA . ASP A 1 102 ? 6.820 -1.253 7.420 1.00 91.50 102 ASP A CA 1
ATOM 784 C C . ASP A 1 102 ? 6.691 -0.386 6.159 1.00 91.50 102 ASP A C 1
ATOM 786 O O . ASP A 1 102 ? 7.311 -0.649 5.119 1.00 91.50 102 ASP A O 1
ATOM 790 N N . LEU A 1 103 ? 5.856 0.653 6.238 1.00 94.94 103 LEU A N 1
ATOM 791 C CA . LEU A 1 103 ? 5.580 1.533 5.102 1.00 94.94 103 LEU A CA 1
ATOM 792 C C . LEU A 1 103 ? 6.829 2.282 4.628 1.00 94.94 103 LEU A C 1
ATOM 794 O O . LEU A 1 103 ? 7.123 2.264 3.435 1.00 94.94 103 LEU A O 1
ATOM 798 N N . GLU A 1 104 ? 7.548 2.942 5.536 1.00 95.19 104 GLU A N 1
ATOM 799 C CA . GLU A 1 104 ? 8.655 3.829 5.165 1.00 95.19 104 GLU A CA 1
ATOM 800 C C . GLU A 1 104 ? 9.786 3.091 4.427 1.00 95.19 104 GLU A C 1
ATOM 802 O O . GLU A 1 104 ? 10.099 3.488 3.299 1.00 95.19 104 GLU A O 1
ATOM 807 N N . PRO A 1 105 ? 10.332 1.969 4.941 1.00 95.38 105 PRO A N 1
ATOM 808 C CA . PRO A 1 105 ? 11.339 1.209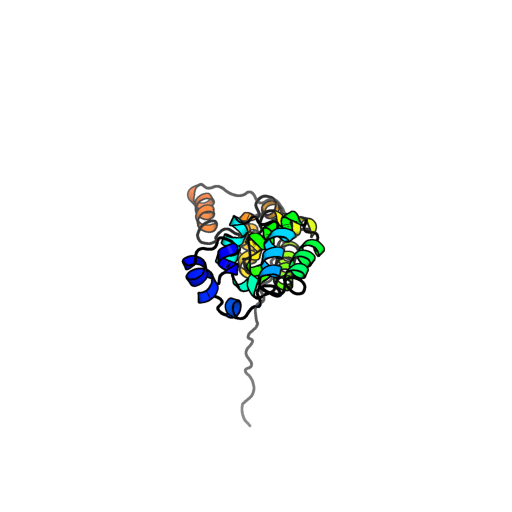 4.206 1.00 95.38 105 PRO A CA 1
ATOM 809 C C . PRO A 1 105 ? 10.802 0.668 2.877 1.00 95.38 105 PRO A C 1
ATOM 811 O O . PRO A 1 105 ? 11.505 0.675 1.865 1.00 95.38 105 PRO A O 1
ATOM 814 N N . THR A 1 106 ? 9.542 0.218 2.845 1.00 95.12 106 THR A N 1
ATOM 815 C CA . THR A 1 106 ? 8.921 -0.289 1.614 1.00 95.12 106 THR A CA 1
ATOM 816 C C . THR A 1 106 ? 8.855 0.802 0.550 1.00 95.12 106 THR A C 1
ATOM 818 O O . THR A 1 106 ? 9.267 0.570 -0.588 1.00 95.12 106 THR A O 1
ATOM 821 N N . LEU A 1 107 ? 8.386 1.993 0.921 1.00 96.06 107 LEU A N 1
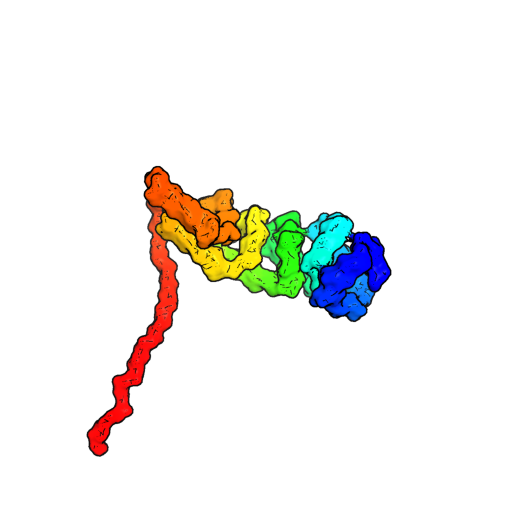ATOM 822 C CA . LEU A 1 107 ? 8.273 3.152 0.045 1.00 96.06 107 LEU A CA 1
ATOM 823 C C . LEU A 1 107 ? 9.641 3.603 -0.466 1.00 96.06 107 LEU A C 1
ATOM 825 O O . LEU A 1 107 ? 9.815 3.741 -1.677 1.00 96.06 107 LEU A O 1
ATOM 829 N N . GLN A 1 108 ? 10.624 3.751 0.425 1.00 96.38 108 GLN A N 1
ATOM 830 C CA . GLN A 1 108 ? 11.989 4.131 0.057 1.00 96.38 108 GLN A CA 1
ATOM 831 C C . GLN A 1 108 ? 12.595 3.142 -0.942 1.00 96.38 108 GLN A C 1
ATOM 833 O O . GLN A 1 108 ? 13.143 3.554 -1.962 1.00 96.38 108 GLN A O 1
ATOM 838 N N . LEU A 1 109 ? 12.431 1.835 -0.716 1.00 96.88 109 LEU A N 1
ATOM 839 C CA . LEU A 1 109 ? 12.924 0.808 -1.633 1.00 96.88 109 LEU A CA 1
ATOM 840 C C . LEU A 1 109 ? 12.259 0.873 -3.015 1.00 96.88 109 LEU A C 1
ATOM 842 O O . LEU A 1 109 ? 12.912 0.574 -4.015 1.00 96.88 109 LEU A O 1
ATOM 846 N N . ARG A 1 110 ? 10.970 1.230 -3.102 1.00 96.75 110 ARG A N 1
ATOM 847 C CA . ARG A 1 110 ? 10.281 1.383 -4.398 1.00 96.75 110 ARG A CA 1
ATOM 848 C C . ARG A 1 110 ? 10.682 2.656 -5.118 1.00 96.75 110 ARG A C 1
ATOM 850 O O . ARG A 1 110 ? 10.952 2.593 -6.314 1.00 96.75 110 ARG A O 1
ATOM 857 N N . LEU A 1 111 ? 10.771 3.771 -4.403 1.00 97.31 111 LEU A N 1
ATOM 858 C CA . LEU A 1 111 ? 11.241 5.028 -4.973 1.00 97.31 111 LEU A CA 1
ATOM 859 C C . LEU A 1 111 ? 12.688 4.903 -5.452 1.00 97.31 111 LEU A C 1
ATOM 861 O O . LEU A 1 111 ? 12.973 5.286 -6.579 1.00 97.31 111 LEU A O 1
ATOM 865 N N . HIS A 1 112 ? 13.569 4.289 -4.661 1.00 97.94 112 HIS A N 1
ATOM 866 C CA . HIS A 1 112 ? 14.957 4.047 -5.050 1.00 97.94 112 HIS A CA 1
ATOM 867 C C . HIS A 1 112 ? 15.065 3.149 -6.287 1.00 97.94 112 HIS A C 1
ATOM 869 O O . HIS A 1 112 ? 15.818 3.465 -7.199 1.00 97.94 112 HIS A O 1
ATOM 875 N N . PHE A 1 113 ? 14.282 2.069 -6.369 1.00 98.38 113 PHE A N 1
ATOM 876 C CA . PHE A 1 113 ? 14.229 1.244 -7.579 1.00 98.38 113 PHE A CA 1
ATOM 877 C C . PHE A 1 113 ? 13.803 2.064 -8.811 1.00 98.38 113 PHE A C 1
ATOM 879 O O . PHE A 1 113 ? 14.447 2.002 -9.856 1.00 98.38 113 PHE A O 1
ATOM 886 N N . LEU A 1 114 ? 12.740 2.864 -8.700 1.00 98.19 114 LEU A N 1
ATOM 887 C CA . LEU A 1 114 ? 12.250 3.667 -9.821 1.00 98.19 114 LEU A CA 1
ATOM 888 C C . LEU A 1 114 ? 13.259 4.740 -10.250 1.00 98.19 114 LEU A C 1
ATOM 890 O O . LEU A 1 114 ? 13.445 4.949 -11.444 1.00 98.19 114 LEU A O 1
ATOM 894 N N . THR A 1 115 ? 13.936 5.395 -9.309 1.00 98.00 115 THR A N 1
ATOM 895 C CA . THR A 1 115 ? 14.880 6.469 -9.643 1.00 98.00 115 THR A CA 1
ATOM 896 C C . THR A 1 115 ? 16.248 5.950 -10.065 1.00 98.00 115 THR A C 1
ATOM 898 O O . THR A 1 115 ? 16.820 6.454 -11.022 1.00 98.00 115 THR A O 1
ATOM 901 N N . SER A 1 116 ? 16.770 4.941 -9.369 1.00 97.31 116 SER A N 1
ATOM 902 C CA . SER A 1 116 ? 18.159 4.487 -9.517 1.00 97.31 116 SER A CA 1
ATOM 903 C C . SER A 1 116 ? 18.308 3.312 -10.478 1.00 97.31 116 SER A C 1
ATOM 905 O O . SER A 1 116 ? 19.295 3.254 -11.198 1.00 97.31 116 SER A O 1
ATOM 907 N N . ASP A 1 117 ? 17.356 2.370 -10.499 1.00 96.31 117 ASP A N 1
ATOM 908 C CA . ASP A 1 117 ? 17.403 1.249 -11.447 1.00 96.31 117 ASP A CA 1
ATOM 909 C C . ASP A 1 117 ? 16.730 1.627 -12.784 1.00 96.31 117 ASP A C 1
ATOM 911 O O . ASP A 1 117 ? 17.232 1.245 -13.843 1.00 96.31 117 ASP A O 1
ATOM 915 N N . CYS A 1 118 ? 15.608 2.365 -12.748 1.00 96.81 118 CYS A N 1
ATOM 916 C CA . CYS A 1 118 ? 14.829 2.727 -13.945 1.00 96.81 118 CYS A CA 1
ATOM 917 C C . CYS A 1 118 ? 15.127 4.127 -14.508 1.00 96.81 118 CYS A C 1
ATOM 919 O O . CYS A 1 118 ? 14.438 4.536 -15.437 1.00 96.81 118 CYS A O 1
ATOM 921 N N . ASP A 1 119 ? 16.105 4.861 -13.967 1.00 96.50 119 ASP A N 1
ATOM 922 C CA . ASP A 1 119 ? 16.506 6.196 -14.442 1.00 96.50 119 ASP A CA 1
ATOM 923 C C . ASP A 1 119 ? 15.330 7.199 -14.559 1.00 96.50 119 ASP A C 1
ATOM 925 O O . ASP A 1 119 ? 15.233 7.967 -15.523 1.00 96.50 119 ASP A O 1
ATOM 929 N N . LEU A 1 120 ? 14.389 7.169 -13.605 1.00 97.88 120 LEU A N 1
ATOM 930 C CA . LEU A 1 120 ? 13.264 8.111 -13.532 1.00 97.88 120 LEU A CA 1
ATOM 931 C C . LEU A 1 120 ? 13.567 9.283 -12.597 1.00 97.88 120 LEU A C 1
ATOM 933 O O . LEU A 1 120 ? 14.214 9.130 -11.559 1.00 97.88 120 LEU A O 1
ATOM 937 N N . SER A 1 121 ? 13.020 10.459 -12.909 1.00 97.81 121 SER A N 1
ATOM 938 C CA . SER A 1 121 ? 13.006 11.567 -11.951 1.00 97.81 121 SER A CA 1
ATOM 939 C C . SER A 1 121 ? 12.123 11.235 -10.732 1.00 97.81 121 SER A C 1
ATOM 941 O O . SER A 1 121 ? 11.237 10.379 -10.821 1.00 97.81 121 SER A O 1
ATOM 943 N N . PRO A 1 122 ? 12.300 11.918 -9.586 1.00 97.00 122 PRO A N 1
ATOM 944 C CA . PRO A 1 122 ? 11.418 11.737 -8.431 1.00 97.00 122 PRO A CA 1
ATOM 945 C C . PRO A 1 122 ? 9.932 11.928 -8.776 1.00 97.00 122 PRO A C 1
ATOM 947 O O . PRO A 1 122 ? 9.100 11.102 -8.403 1.00 97.00 122 PRO A O 1
ATOM 950 N N . ASP A 1 123 ? 9.598 12.946 -9.572 1.00 97.00 123 ASP A N 1
ATOM 951 C CA . ASP A 1 123 ? 8.216 13.217 -9.987 1.00 97.00 123 ASP A CA 1
ATOM 952 C C . ASP A 1 123 ? 7.638 12.105 -10.866 1.00 97.00 123 ASP A C 1
ATOM 954 O O . ASP A 1 123 ? 6.482 11.703 -10.700 1.00 97.00 123 ASP A O 1
ATOM 958 N N . GLN A 1 124 ? 8.460 11.567 -11.767 1.00 97.88 124 GLN A N 1
ATOM 959 C CA . GLN A 1 124 ? 8.127 10.423 -12.611 1.00 97.88 124 GLN A CA 1
ATOM 960 C C . GLN A 1 124 ? 7.924 9.145 -11.788 1.00 97.88 124 GLN A C 1
ATOM 962 O O . GLN A 1 124 ? 6.972 8.399 -12.024 1.00 97.88 124 GLN A O 1
ATOM 967 N N . ALA A 1 125 ? 8.763 8.899 -10.781 1.00 97.62 125 ALA A N 1
ATOM 968 C CA . ALA A 1 125 ? 8.593 7.769 -9.873 1.00 97.62 125 ALA A CA 1
ATOM 969 C C . ALA A 1 125 ? 7.266 7.869 -9.102 1.00 97.62 125 ALA A C 1
ATOM 971 O O . ALA A 1 125 ? 6.515 6.893 -9.010 1.00 97.62 125 ALA A O 1
ATOM 972 N N . LEU A 1 126 ? 6.922 9.063 -8.614 1.00 96.69 126 LEU A N 1
ATOM 973 C CA . LEU A 1 126 ? 5.628 9.306 -7.980 1.00 96.69 126 LEU A CA 1
ATOM 974 C C . LEU A 1 126 ? 4.474 9.132 -8.974 1.00 96.69 126 LEU A C 1
ATOM 976 O O . LEU A 1 126 ? 3.454 8.550 -8.617 1.00 96.69 126 LEU A O 1
ATOM 980 N N . GLN A 1 127 ? 4.619 9.571 -10.228 1.00 96.06 127 GLN A N 1
ATOM 981 C CA . GLN A 1 127 ? 3.622 9.337 -11.280 1.00 96.06 127 GLN A CA 1
ATOM 982 C C . GLN A 1 127 ? 3.360 7.839 -11.485 1.00 96.06 127 GLN A C 1
ATOM 984 O O . GLN A 1 127 ? 2.196 7.439 -11.558 1.00 96.06 127 GLN A O 1
ATOM 989 N N . VAL A 1 128 ? 4.409 7.013 -11.513 1.00 96.38 128 VAL A N 1
ATOM 990 C CA . VAL A 1 128 ? 4.290 5.550 -11.614 1.00 96.38 128 VAL A CA 1
ATOM 991 C C . VAL A 1 128 ? 3.560 4.963 -10.404 1.00 96.38 128 VAL A C 1
ATOM 993 O O . VAL A 1 128 ? 2.670 4.133 -10.578 1.00 96.38 128 VAL A O 1
ATOM 996 N N . LEU A 1 129 ? 3.867 5.406 -9.182 1.00 94.88 129 LEU A N 1
ATOM 997 C CA . LEU A 1 129 ? 3.157 4.936 -7.983 1.00 94.88 129 LEU A CA 1
ATOM 998 C C . LEU A 1 129 ? 1.673 5.330 -7.986 1.00 94.88 129 LEU A C 1
ATOM 1000 O O . LEU A 1 129 ? 0.827 4.533 -7.578 1.00 94.88 129 LEU A O 1
ATOM 1004 N N . ARG A 1 130 ? 1.340 6.532 -8.476 1.00 93.38 130 ARG A N 1
ATOM 1005 C CA . ARG A 1 130 ? -0.052 7.004 -8.595 1.00 93.38 130 ARG A CA 1
ATOM 1006 C C . ARG A 1 130 ? -0.859 6.156 -9.581 1.00 93.38 130 ARG A C 1
ATOM 1008 O O . ARG A 1 130 ? -2.025 5.869 -9.314 1.00 93.38 130 ARG A O 1
ATOM 1015 N N . SER A 1 131 ? -0.266 5.780 -10.714 1.00 93.25 131 SER A N 1
ATOM 1016 C CA . SER A 1 131 ? -0.944 5.018 -11.772 1.00 93.25 131 SER A CA 1
ATOM 1017 C C . SER A 1 131 ? -0.887 3.502 -11.569 1.00 93.25 131 SER A C 1
ATOM 1019 O O . SER A 1 131 ? -1.745 2.787 -12.087 1.00 93.25 131 SER A O 1
ATOM 1021 N N . CYS A 1 132 ? 0.078 3.000 -10.792 1.00 93.25 132 CYS A N 1
ATOM 1022 C CA . CYS A 1 132 ? 0.277 1.574 -10.547 1.00 93.25 132 CYS A CA 1
ATOM 1023 C C . CYS A 1 132 ? 0.539 1.255 -9.058 1.00 93.25 132 CYS A C 1
ATOM 1025 O O . CYS A 1 132 ? 1.657 0.876 -8.693 1.00 93.25 132 CYS A O 1
ATOM 1027 N N . PRO A 1 133 ? -0.489 1.339 -8.186 1.00 90.81 133 PRO A N 1
ATOM 1028 C CA . PRO A 1 133 ? -0.338 1.074 -6.751 1.00 90.81 133 PRO A CA 1
ATOM 1029 C C . PRO A 1 133 ? 0.167 -0.340 -6.427 1.00 90.81 133 PRO A C 1
ATOM 1031 O O . PRO A 1 133 ? 0.937 -0.521 -5.486 1.00 90.81 133 PRO A O 1
ATOM 1034 N N . ASP A 1 134 ? -0.202 -1.331 -7.249 1.00 90.88 134 ASP A N 1
ATOM 1035 C CA . ASP A 1 134 ? 0.189 -2.741 -7.094 1.00 90.88 134 ASP A CA 1
ATOM 1036 C C . ASP A 1 134 ? 1.714 -2.950 -7.066 1.00 90.88 134 ASP A C 1
ATOM 1038 O O . ASP A 1 134 ? 2.193 -3.975 -6.578 1.00 90.88 134 ASP A O 1
ATOM 1042 N N . LEU A 1 135 ? 2.503 -1.996 -7.580 1.00 93.31 135 LEU A N 1
ATOM 1043 C CA . LEU A 1 135 ? 3.967 -2.045 -7.555 1.00 93.31 135 LEU A 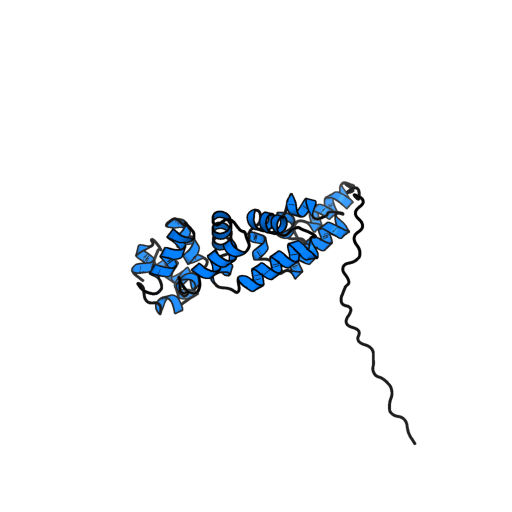CA 1
ATOM 1044 C C . LEU A 1 135 ? 4.524 -2.143 -6.122 1.00 93.31 135 LEU A C 1
ATOM 1046 O O . LEU A 1 135 ? 5.561 -2.782 -5.902 1.00 93.31 135 LEU A O 1
ATOM 1050 N N . MET A 1 136 ? 3.819 -1.576 -5.139 1.00 93.00 136 MET A N 1
ATOM 1051 C CA . MET A 1 136 ? 4.214 -1.616 -3.728 1.00 93.00 136 MET A CA 1
ATOM 1052 C C . MET A 1 136 ? 4.313 -3.052 -3.194 1.00 93.00 136 MET A C 1
ATOM 1054 O O . MET A 1 136 ? 5.267 -3.383 -2.481 1.00 93.00 136 MET A O 1
ATOM 1058 N N . SER A 1 137 ? 3.435 -3.946 -3.650 1.00 90.94 137 SER A N 1
ATOM 1059 C CA . SER A 1 137 ? 3.345 -5.325 -3.163 1.00 90.94 137 SER A CA 1
ATOM 1060 C C . SER A 1 137 ? 4.452 -6.256 -3.698 1.00 90.94 137 SER A C 1
ATOM 1062 O O . SER A 1 137 ? 4.588 -7.395 -3.244 1.00 90.94 137 SER A O 1
ATOM 1064 N N . PHE A 1 138 ? 5.279 -5.812 -4.655 1.00 92.62 138 PHE A N 1
ATOM 1065 C CA . PHE A 1 138 ? 6.346 -6.635 -5.245 1.00 92.62 138 PHE A CA 1
ATOM 1066 C C . PHE A 1 138 ? 7.717 -6.346 -4.647 1.00 92.62 138 PHE A C 1
ATOM 1068 O O . PHE A 1 138 ? 8.199 -5.227 -4.723 1.00 92.62 138 PHE A O 1
ATOM 1075 N N . LYS A 1 139 ? 8.434 -7.378 -4.190 1.00 92.88 139 LYS A N 1
ATOM 1076 C CA . LYS A 1 139 ? 9.849 -7.250 -3.789 1.00 92.88 139 LYS A CA 1
ATOM 1077 C C . LYS A 1 139 ? 10.705 -6.629 -4.906 1.00 92.88 139 LYS A C 1
ATOM 1079 O O . LYS A 1 139 ? 10.582 -7.043 -6.061 1.00 92.88 139 LYS A O 1
ATOM 1084 N N . VAL A 1 140 ? 11.654 -5.755 -4.546 1.00 95.81 140 VAL A N 1
ATOM 1085 C CA . VAL A 1 140 ? 12.581 -5.095 -5.496 1.00 95.81 140 VAL A CA 1
ATOM 1086 C C . VAL A 1 140 ? 13.294 -6.099 -6.406 1.00 95.81 140 VAL A C 1
ATOM 1088 O O . VAL A 1 140 ? 13.360 -5.892 -7.609 1.00 95.81 140 VAL A O 1
ATOM 1091 N N . ALA A 1 141 ? 13.738 -7.246 -5.883 1.00 95.94 141 ALA A N 1
ATOM 1092 C CA . ALA A 1 141 ? 14.376 -8.286 -6.698 1.00 95.94 141 ALA A CA 1
ATOM 1093 C C . ALA A 1 141 ? 13.467 -8.845 -7.817 1.00 95.94 141 ALA A C 1
ATOM 1095 O O . ALA A 1 141 ? 13.944 -9.281 -8.863 1.00 95.94 141 ALA A O 1
ATOM 1096 N N . ASN A 1 142 ? 12.143 -8.855 -7.627 1.00 95.75 142 ASN A N 1
ATOM 1097 C CA . ASN A 1 142 ? 11.201 -9.240 -8.680 1.00 95.75 142 ASN A CA 1
ATOM 1098 C C . ASN A 1 142 ? 11.048 -8.122 -9.720 1.00 95.75 142 ASN A C 1
ATOM 1100 O O . ASN A 1 142 ? 11.077 -8.396 -10.916 1.00 95.75 142 ASN A O 1
ATOM 1104 N N . LEU A 1 143 ? 10.954 -6.871 -9.265 1.00 96.75 143 LEU A N 1
ATOM 1105 C CA . LEU A 1 143 ? 10.893 -5.700 -10.140 1.00 96.75 143 LEU A CA 1
ATOM 1106 C C . LEU A 1 143 ? 12.150 -5.584 -11.014 1.00 96.75 143 LEU A C 1
ATOM 1108 O O . LEU A 1 143 ? 12.026 -5.455 -12.228 1.00 96.75 143 LEU A O 1
ATOM 1112 N N . ARG A 1 144 ? 13.342 -5.771 -10.433 1.00 96.81 144 ARG A N 1
ATOM 1113 C CA . ARG A 1 144 ? 14.623 -5.791 -11.159 1.00 96.81 144 ARG A CA 1
ATOM 1114 C C . ARG A 1 144 ? 14.660 -6.837 -12.264 1.00 96.81 144 ARG A C 1
ATOM 1116 O O . ARG A 1 144 ? 15.025 -6.510 -13.380 1.00 96.81 144 ARG A O 1
ATOM 1123 N N . ARG A 1 145 ? 14.192 -8.064 -12.010 1.00 96.44 145 ARG A N 1
ATOM 1124 C CA . ARG A 1 145 ? 14.122 -9.103 -13.059 1.00 96.44 145 ARG A CA 1
ATOM 1125 C C . ARG A 1 145 ? 13.244 -8.689 -14.241 1.00 96.44 145 ARG A C 1
ATOM 1127 O O . ARG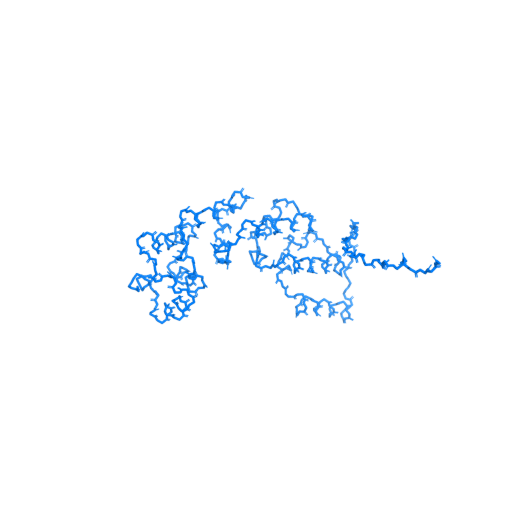 A 1 145 ? 13.579 -8.986 -15.384 1.00 96.44 145 ARG A O 1
ATOM 1134 N N . LYS A 1 146 ? 12.123 -8.014 -13.977 1.00 95.88 146 LYS A N 1
ATOM 1135 C CA . LYS A 1 146 ? 11.239 -7.502 -15.034 1.00 95.88 146 LYS A CA 1
ATOM 1136 C C . LYS A 1 146 ? 11.895 -6.341 -15.776 1.00 95.88 146 LYS A C 1
ATOM 1138 O O . LYS A 1 146 ? 11.864 -6.327 -17.000 1.00 95.88 146 LYS A O 1
ATOM 1143 N N . TRP A 1 147 ? 12.533 -5.426 -15.053 1.00 96.75 147 TRP A N 1
ATOM 1144 C CA . TRP A 1 147 ? 13.288 -4.322 -15.637 1.00 96.75 147 TRP A CA 1
ATOM 1145 C C . TRP A 1 147 ? 14.432 -4.800 -16.541 1.00 96.75 147 TRP A C 1
ATOM 1147 O O . TRP A 1 147 ? 14.489 -4.384 -17.694 1.00 96.75 147 TRP A O 1
ATOM 1157 N N . CYS A 1 148 ? 15.267 -5.742 -16.087 1.00 95.81 148 CYS A N 1
ATOM 1158 C CA . CYS A 1 148 ? 16.322 -6.346 -16.909 1.00 95.81 148 CYS A CA 1
ATOM 1159 C C . CYS A 1 148 ? 15.749 -6.965 -18.185 1.00 95.81 148 CYS A C 1
ATOM 1161 O O . CYS A 1 148 ? 16.267 -6.734 -19.270 1.00 95.81 148 CYS A O 1
ATOM 1163 N N . PHE A 1 149 ? 14.626 -7.687 -18.092 1.00 95.56 149 PHE A N 1
ATOM 1164 C CA . PHE A 1 149 ? 13.975 -8.233 -19.282 1.00 95.56 149 PHE A CA 1
ATOM 1165 C C . PHE A 1 149 ? 13.532 -7.135 -20.262 1.00 95.56 149 PHE A C 1
ATOM 1167 O O . PHE A 1 149 ? 13.760 -7.267 -21.463 1.00 95.56 149 PHE A O 1
ATOM 1174 N N . LEU A 1 150 ? 12.919 -6.054 -19.771 1.00 95.00 150 LEU A N 1
ATOM 1175 C CA . LEU A 1 150 ? 12.506 -4.924 -20.608 1.00 95.00 150 LEU A CA 1
ATOM 1176 C C . LEU A 1 150 ? 13.711 -4.278 -21.304 1.00 95.00 150 LEU A C 1
ATOM 1178 O O . LEU A 1 150 ? 13.694 -4.094 -22.519 1.00 95.00 150 LEU A O 1
ATOM 1182 N N . LYS A 1 151 ? 14.766 -3.985 -20.543 1.00 93.50 151 LYS A N 1
ATOM 1183 C CA . LYS A 1 151 ? 15.956 -3.280 -21.024 1.00 93.50 151 LYS A CA 1
ATOM 1184 C C . LYS A 1 151 ? 16.781 -4.126 -21.992 1.00 93.50 151 LYS A C 1
ATOM 1186 O O . LYS A 1 151 ? 17.115 -3.682 -23.084 1.00 93.50 151 LYS A O 1
ATOM 1191 N N . GLU A 1 152 ? 17.075 -5.366 -21.615 1.00 92.25 152 GLU A N 1
ATOM 1192 C CA . GLU A 1 152 ? 18.020 -6.221 -22.340 1.00 92.25 152 GLU A CA 1
ATOM 1193 C C . GLU A 1 152 ? 17.353 -7.019 -23.458 1.00 92.25 152 GLU A C 1
ATOM 1195 O O . GLU A 1 152 ? 17.928 -7.170 -24.533 1.00 92.25 152 GLU A O 1
ATOM 1200 N N . ARG A 1 153 ? 16.138 -7.541 -23.232 1.00 90.31 153 ARG A N 1
ATOM 1201 C CA . ARG A 1 153 ? 15.468 -8.412 -24.212 1.00 90.31 153 ARG A CA 1
ATOM 1202 C C . ARG A 1 153 ? 14.481 -7.680 -25.100 1.00 90.31 153 ARG A C 1
ATOM 1204 O O . ARG A 1 153 ? 14.309 -8.088 -26.243 1.00 90.31 153 ARG A O 1
ATOM 1211 N N . MET A 1 154 ? 13.827 -6.641 -24.587 1.00 91.00 154 MET A N 1
ATOM 1212 C CA . MET A 1 154 ? 12.863 -5.856 -25.362 1.00 91.00 154 MET A CA 1
ATOM 1213 C C . MET A 1 154 ? 13.443 -4.534 -25.879 1.00 91.00 154 MET A C 1
ATOM 1215 O O . MET A 1 154 ? 12.727 -3.795 -26.546 1.00 91.00 154 MET A O 1
ATOM 1219 N N . SER A 1 155 ? 14.711 -4.226 -25.579 1.00 89.69 155 SER A N 1
ATOM 1220 C CA . SER A 1 155 ? 15.352 -2.950 -25.936 1.00 89.69 155 SER A CA 1
ATOM 1221 C C . SER A 1 155 ? 14.537 -1.723 -25.500 1.00 89.69 155 SER A C 1
ATOM 1223 O O . SER A 1 155 ? 14.547 -0.695 -26.174 1.00 89.69 155 SER A O 1
ATOM 1225 N N . GLY A 1 156 ? 13.796 -1.853 -24.396 1.00 90.94 156 GLY A N 1
ATOM 1226 C CA . GLY A 1 156 ? 13.005 -0.782 -23.805 1.00 90.94 156 GLY A CA 1
ATOM 1227 C C . GLY A 1 156 ? 13.812 0.061 -22.821 1.00 90.94 156 GLY A C 1
ATOM 1228 O O . GLY A 1 156 ? 14.932 -0.276 -22.438 1.00 90.94 156 GLY A O 1
ATOM 1229 N N . GLY A 1 157 ? 13.206 1.152 -22.375 1.00 93.44 157 GLY A N 1
ATOM 1230 C CA . GLY A 1 157 ? 13.765 2.076 -21.404 1.00 93.44 157 GLY A CA 1
ATOM 1231 C C . GLY A 1 157 ? 12.715 2.596 -20.430 1.00 93.44 157 GLY A C 1
ATOM 1232 O O . GLY A 1 157 ? 11.645 2.015 -20.230 1.00 93.44 157 GLY A O 1
ATOM 1233 N N . ASN A 1 158 ? 13.053 3.712 -19.798 1.00 95.50 158 ASN A N 1
ATOM 1234 C CA . ASN A 1 158 ? 12.228 4.361 -18.788 1.00 95.50 158 ASN A CA 1
ATOM 1235 C C . ASN A 1 158 ? 10.897 4.892 -19.363 1.00 95.50 158 ASN A C 1
ATOM 1237 O O . ASN A 1 158 ? 9.871 4.842 -18.685 1.00 95.50 158 ASN A O 1
ATOM 1241 N N . GLU A 1 159 ? 10.879 5.284 -20.639 1.00 95.12 159 GLU A N 1
ATOM 1242 C CA . GLU A 1 159 ? 9.684 5.691 -21.389 1.00 95.12 159 GLU A CA 1
ATOM 1243 C C . GLU A 1 159 ? 8.567 4.639 -21.322 1.00 95.12 159 GLU A C 1
ATOM 1245 O O . GLU A 1 159 ? 7.426 4.967 -21.004 1.00 95.12 159 GLU A O 1
ATOM 1250 N N . GLN A 1 160 ? 8.887 3.354 -21.518 1.00 93.69 160 GLN A N 1
ATOM 1251 C CA . GLN A 1 160 ? 7.881 2.286 -21.458 1.00 93.69 160 GLN A CA 1
ATOM 1252 C C . GLN A 1 160 ? 7.380 2.031 -20.034 1.00 93.69 160 GLN A C 1
ATOM 1254 O O . GLN A 1 160 ? 6.248 1.585 -19.859 1.00 93.69 160 GLN A O 1
ATOM 1259 N N . VAL A 1 161 ? 8.188 2.316 -19.008 1.00 95.69 161 VAL A N 1
ATOM 1260 C CA . VAL A 1 161 ? 7.738 2.244 -17.608 1.00 95.69 161 VAL A CA 1
ATOM 1261 C C . VAL A 1 161 ? 6.760 3.377 -17.301 1.00 95.69 161 VAL A C 1
ATOM 1263 O O . VAL A 1 161 ? 5.797 3.158 -16.570 1.00 95.69 161 VAL A O 1
ATOM 1266 N N . LEU A 1 162 ? 6.966 4.561 -17.881 1.00 96.12 162 LEU A N 1
ATOM 1267 C CA . LEU A 1 162 ? 6.046 5.693 -17.749 1.00 96.12 162 LEU A CA 1
ATOM 1268 C C . LEU A 1 162 ? 4.736 5.467 -18.503 1.00 96.12 162 LEU A C 1
ATOM 1270 O O . LEU A 1 162 ? 3.667 5.779 -17.978 1.00 96.12 162 LEU A O 1
ATOM 1274 N N . GLU A 1 163 ? 4.819 4.916 -19.712 1.00 95.75 163 GLU A N 1
ATOM 1275 C CA . GLU A 1 163 ? 3.655 4.662 -20.561 1.00 95.75 163 GLU A CA 1
ATOM 1276 C C . GLU A 1 163 ? 2.850 3.438 -20.084 1.00 95.75 163 GLU A C 1
ATOM 1278 O O . GLU A 1 163 ? 1.619 3.470 -20.048 1.00 95.75 163 GLU A O 1
ATOM 1283 N N . TYR A 1 164 ? 3.534 2.370 -19.653 1.00 94.69 164 TYR A N 1
ATOM 1284 C CA . TYR A 1 164 ? 2.927 1.085 -19.285 1.00 94.69 164 TYR A CA 1
ATOM 1285 C C . TYR A 1 164 ? 3.506 0.487 -17.985 1.00 94.69 164 TYR A C 1
ATOM 1287 O O . TYR A 1 164 ? 4.034 -0.635 -17.990 1.00 94.69 164 TYR A O 1
ATOM 1295 N N . PRO A 1 165 ? 3.347 1.154 -16.826 1.00 94.88 165 PRO A N 1
ATOM 1296 C CA . PRO A 1 165 ? 3.924 0.712 -15.550 1.00 94.88 165 PRO A CA 1
ATOM 1297 C C . PRO A 1 165 ? 3.445 -0.679 -15.104 1.00 94.88 165 PRO A C 1
ATOM 1299 O O . PRO A 1 165 ? 4.175 -1.411 -14.432 1.00 94.88 165 PRO A O 1
ATOM 1302 N N . GLN A 1 166 ? 2.259 -1.112 -15.547 1.00 94.25 166 GLN A N 1
ATOM 1303 C CA . GLN A 1 166 ? 1.734 -2.461 -15.316 1.00 94.25 166 GLN A CA 1
ATOM 1304 C C . GLN A 1 166 ? 2.647 -3.577 -15.836 1.00 94.25 166 GLN A C 1
ATOM 1306 O O . GLN A 1 166 ? 2.533 -4.716 -15.380 1.00 94.25 166 GLN A O 1
ATOM 1311 N N . PHE A 1 167 ? 3.569 -3.289 -16.758 1.00 94.94 167 PHE A N 1
ATOM 1312 C CA . PHE A 1 167 ? 4.595 -4.247 -17.160 1.00 94.94 167 PHE A CA 1
ATOM 1313 C C . PHE A 1 167 ? 5.354 -4.795 -15.938 1.00 94.94 167 PHE A C 1
ATOM 1315 O O . PHE A 1 167 ? 5.547 -6.006 -15.806 1.00 94.94 167 PHE A O 1
ATOM 1322 N N . LEU A 1 168 ? 5.683 -3.925 -14.978 1.00 95.00 168 LEU A N 1
ATOM 1323 C CA . LEU A 1 168 ? 6.392 -4.286 -13.751 1.00 95.00 168 LEU A CA 1
ATOM 1324 C C . LEU A 1 168 ? 5.539 -5.101 -12.769 1.00 95.00 168 LEU A C 1
ATOM 1326 O O . LEU A 1 168 ? 6.082 -5.714 -11.847 1.00 95.00 168 LEU A O 1
ATOM 1330 N N . THR A 1 169 ? 4.225 -5.196 -12.965 1.00 93.44 169 THR A N 1
ATOM 1331 C CA . THR A 1 169 ? 3.323 -5.962 -12.088 1.00 93.44 169 THR A CA 1
ATOM 1332 C C . THR A 1 169 ? 2.820 -7.255 -12.729 1.00 93.44 169 THR A C 1
ATOM 1334 O O . THR A 1 169 ? 2.485 -8.197 -12.010 1.00 93.44 169 THR A O 1
ATOM 1337 N N . LYS A 1 170 ? 2.883 -7.407 -14.060 1.00 94.00 170 LYS A N 1
ATOM 1338 C CA . LYS A 1 170 ? 2.543 -8.677 -14.732 1.00 94.00 170 LYS A CA 1
ATOM 1339 C C . LYS A 1 170 ? 3.556 -9.791 -14.459 1.00 94.00 170 LYS A C 1
ATOM 1341 O O . LYS A 1 170 ? 4.697 -9.560 -14.045 1.00 94.00 170 LYS A O 1
ATOM 1346 N N . ASN A 1 171 ? 3.109 -11.035 -14.640 1.00 93.44 171 ASN A N 1
ATOM 1347 C CA . ASN A 1 171 ? 3.944 -12.208 -14.405 1.00 93.44 171 ASN A CA 1
ATOM 1348 C C . ASN A 1 171 ? 4.918 -12.402 -15.575 1.00 93.44 171 ASN A C 1
ATOM 1350 O O . ASN A 1 171 ? 4.505 -12.666 -16.705 1.00 93.44 171 ASN A O 1
ATOM 1354 N N . LEU A 1 172 ? 6.216 -12.307 -15.286 1.00 92.19 172 LEU A N 1
ATOM 1355 C CA . LEU A 1 172 ? 7.255 -12.413 -16.304 1.00 92.19 172 LEU A CA 1
ATOM 1356 C C . LEU A 1 172 ? 7.271 -13.786 -16.987 1.00 92.19 172 LEU A C 1
ATOM 1358 O O . LEU A 1 172 ? 7.378 -13.858 -18.202 1.00 92.19 172 LEU A O 1
ATOM 1362 N N . LEU A 1 173 ? 7.129 -14.867 -16.220 1.00 90.19 173 LEU A N 1
ATOM 1363 C CA . LEU A 1 173 ? 7.297 -16.233 -16.720 1.00 90.19 173 LEU A CA 1
ATOM 1364 C C . LEU A 1 173 ? 6.033 -16.787 -17.375 1.00 90.19 173 LEU A C 1
ATOM 1366 O O . LEU A 1 173 ? 6.122 -17.563 -18.317 1.00 90.19 173 LEU A O 1
ATOM 1370 N N . LEU A 1 174 ? 4.858 -16.392 -16.882 1.00 92.12 174 LEU A N 1
ATOM 1371 C CA . LEU A 1 174 ? 3.578 -16.932 -17.350 1.00 92.12 174 LEU A CA 1
ATOM 1372 C C . LEU A 1 174 ? 2.871 -16.033 -18.364 1.00 92.12 174 LEU A C 1
ATOM 1374 O O . LEU A 1 174 ? 1.996 -16.505 -19.083 1.00 92.12 174 LEU A O 1
ATOM 1378 N N . GLN A 1 175 ? 3.195 -14.738 -18.407 1.00 92.50 175 GLN A N 1
ATOM 1379 C CA . GLN A 1 175 ? 2.496 -13.786 -19.271 1.00 92.50 175 GLN A CA 1
ATOM 1380 C C . GLN A 1 175 ? 3.441 -13.095 -20.245 1.00 92.50 175 GLN A C 1
ATOM 1382 O O . GLN A 1 175 ? 3.254 -13.230 -21.449 1.00 92.50 175 GLN A O 1
ATOM 1387 N N . ILE A 1 176 ? 4.436 -12.357 -19.750 1.00 92.88 176 ILE A N 1
ATOM 1388 C CA . ILE A 1 176 ? 5.280 -11.513 -20.610 1.00 92.88 176 ILE A CA 1
ATOM 1389 C C . ILE A 1 176 ? 6.190 -12.379 -21.491 1.00 92.88 176 ILE A C 1
ATOM 1391 O O . ILE A 1 176 ? 6.134 -12.277 -22.712 1.00 92.88 176 ILE A O 1
ATOM 1395 N N . GLY A 1 177 ? 6.979 -13.265 -20.883 1.00 92.62 177 GLY A N 1
ATOM 1396 C CA . GLY A 1 177 ? 7.981 -14.090 -21.558 1.00 92.62 177 GLY A CA 1
ATOM 1397 C C . GLY A 1 177 ? 7.411 -14.954 -22.686 1.00 92.62 177 GLY A C 1
ATOM 1398 O O . GLY A 1 177 ? 7.880 -14.819 -23.814 1.00 92.62 177 GLY A O 1
ATOM 1399 N N . PRO A 1 178 ? 6.372 -15.782 -22.445 1.00 93.56 178 PRO A N 1
ATOM 1400 C CA . PRO A 1 178 ? 5.790 -16.628 -23.487 1.00 93.56 178 PRO A CA 1
ATOM 1401 C C . PRO A 1 178 ? 5.206 -15.832 -24.658 1.00 93.56 178 PRO A C 1
ATOM 1403 O O . PRO A 1 178 ? 5.328 -16.241 -25.810 1.00 93.56 178 PRO A O 1
ATOM 1406 N N . ARG A 1 179 ? 4.585 -14.677 -24.381 1.00 94.12 179 ARG A N 1
ATOM 1407 C CA . ARG A 1 179 ? 4.003 -13.818 -25.423 1.00 94.12 179 ARG A CA 1
ATOM 1408 C C . ARG A 1 179 ? 5.077 -13.111 -26.236 1.00 94.12 179 ARG A C 1
ATOM 1410 O O . ARG A 1 179 ? 4.942 -13.018 -27.451 1.00 94.12 179 ARG A O 1
ATOM 1417 N N . PHE A 1 180 ? 6.137 -12.652 -25.576 1.00 92.56 180 PHE A N 1
ATOM 1418 C CA . PHE A 1 180 ? 7.281 -12.054 -26.249 1.00 92.56 180 PHE A CA 1
ATOM 1419 C C . PHE A 1 180 ? 7.974 -13.070 -27.161 1.00 92.56 180 PHE A C 1
ATOM 1421 O O . PHE A 1 180 ? 8.116 -12.801 -28.348 1.00 92.56 180 PHE A O 1
ATOM 1428 N N . ALA A 1 181 ? 8.287 -14.263 -26.643 1.00 91.12 181 ALA A N 1
ATOM 1429 C CA . ALA A 1 181 ? 8.884 -15.343 -27.428 1.00 91.12 181 ALA A CA 1
ATOM 1430 C C . ALA A 1 181 ? 8.014 -15.719 -28.636 1.00 91.12 181 ALA A C 1
ATOM 1432 O O . ALA A 1 181 ? 8.515 -15.842 -29.746 1.00 91.12 181 ALA A O 1
ATOM 1433 N N . TYR A 1 182 ? 6.691 -15.816 -28.462 1.00 91.94 182 TYR A N 1
ATOM 1434 C CA . TYR A 1 182 ? 5.780 -16.056 -29.582 1.00 91.94 182 TYR A CA 1
ATOM 1435 C C . TYR A 1 182 ? 5.861 -14.951 -30.651 1.00 91.94 182 TYR A C 1
ATOM 1437 O O . TYR A 1 182 ? 5.945 -15.250 -31.842 1.00 91.94 182 TYR A O 1
ATOM 1445 N N . ALA A 1 183 ? 5.860 -13.679 -30.245 1.00 90.75 183 ALA A N 1
ATOM 1446 C CA . ALA A 1 183 ? 5.931 -12.554 -31.175 1.00 90.75 183 ALA A CA 1
ATOM 1447 C C . ALA A 1 183 ? 7.264 -12.509 -31.942 1.00 90.75 183 ALA A C 1
ATOM 1449 O O . ALA A 1 183 ? 7.262 -12.304 -33.156 1.00 90.75 183 ALA A O 1
ATOM 1450 N N . THR A 1 184 ? 8.390 -12.745 -31.268 1.00 90.31 184 THR A N 1
ATOM 1451 C CA . THR A 1 184 ? 9.713 -12.673 -31.901 1.00 90.31 184 THR A CA 1
ATOM 1452 C C . THR A 1 184 ? 10.045 -13.928 -32.701 1.00 90.31 184 THR A C 1
ATOM 1454 O O . THR A 1 184 ? 10.519 -13.828 -33.826 1.00 90.31 184 THR A O 1
ATOM 1457 N N . GLU A 1 185 ? 9.789 -15.116 -32.149 1.00 90.06 185 GLU A N 1
ATOM 1458 C CA . GLU A 1 185 ? 10.238 -16.389 -32.731 1.00 90.06 185 GLU A CA 1
ATOM 1459 C C . GLU A 1 185 ? 9.252 -16.953 -33.757 1.00 90.06 185 GLU A C 1
ATOM 1461 O O . GLU A 1 185 ? 9.675 -17.594 -34.715 1.00 90.06 185 GLU A O 1
ATOM 1466 N N . ARG A 1 186 ? 7.940 -16.736 -33.579 1.00 86.69 186 ARG A N 1
ATOM 1467 C CA . ARG A 1 186 ? 6.921 -17.282 -34.497 1.00 86.69 186 ARG A CA 1
ATOM 1468 C C . ARG A 1 186 ? 6.363 -16.270 -35.479 1.00 86.69 186 ARG A C 1
ATOM 1470 O O . ARG A 1 186 ? 6.042 -16.656 -36.597 1.00 86.69 186 ARG A O 1
ATOM 1477 N N . LEU A 1 187 ? 6.215 -15.011 -35.070 1.00 86.88 187 LEU A N 1
ATOM 1478 C CA . LEU A 1 187 ? 5.700 -13.958 -35.952 1.00 86.88 187 LEU A CA 1
ATOM 1479 C C . LEU A 1 187 ? 6.810 -13.126 -36.609 1.00 86.88 187 LEU A C 1
ATOM 1481 O O . LEU A 1 187 ? 6.510 -12.345 -37.506 1.00 86.88 187 LEU A O 1
ATOM 1485 N N . GLY A 1 188 ? 8.071 -13.283 -36.183 1.00 84.00 188 GLY A N 1
ATOM 1486 C CA . GLY A 1 188 ? 9.209 -12.546 -36.742 1.00 84.00 188 GLY A CA 1
ATOM 1487 C C . GLY A 1 188 ? 9.168 -11.041 -36.461 1.00 84.00 188 GLY A C 1
ATOM 1488 O O . GLY A 1 188 ? 9.756 -10.256 -37.202 1.00 84.00 188 GLY A O 1
ATOM 1489 N N . LEU A 1 189 ? 8.443 -10.613 -35.422 1.00 83.38 189 LEU A N 1
ATOM 1490 C CA . LEU A 1 189 ? 8.376 -9.206 -35.040 1.00 83.38 189 LEU A CA 1
ATOM 1491 C C . LEU A 1 189 ? 9.651 -8.836 -34.278 1.00 83.38 189 LEU A C 1
ATOM 1493 O O . LEU A 1 189 ? 9.868 -9.303 -33.161 1.00 83.38 189 LEU A O 1
ATOM 1497 N N . HIS A 1 190 ? 10.487 -7.986 -34.871 1.00 76.38 190 HIS A N 1
ATOM 1498 C CA . HIS A 1 190 ? 11.702 -7.481 -34.237 1.00 76.38 190 HIS A CA 1
ATOM 1499 C C . HIS A 1 190 ? 11.482 -6.063 -33.711 1.00 76.38 190 HIS A C 1
ATOM 1501 O O . HIS A 1 190 ? 10.983 -5.194 -34.424 1.00 76.38 190 HIS A O 1
ATOM 1507 N N . LEU A 1 191 ? 11.874 -5.828 -32.458 1.00 70.50 191 LEU A N 1
ATOM 1508 C CA . LEU A 1 191 ? 11.926 -4.487 -31.886 1.00 70.50 191 LEU A CA 1
ATOM 1509 C C . LEU A 1 191 ? 13.202 -3.811 -32.399 1.00 70.50 191 LEU A C 1
ATOM 1511 O O . LEU A 1 191 ? 14.305 -4.313 -32.186 1.00 70.50 191 LEU A O 1
ATOM 1515 N N . SER A 1 192 ? 13.062 -2.708 -33.130 1.00 59.03 192 SER A N 1
ATOM 1516 C CA . SER A 1 192 ? 14.201 -1.914 -33.594 1.00 59.03 192 SER A CA 1
ATOM 1517 C C . SER A 1 192 ? 14.873 -1.235 -32.401 1.00 59.03 192 SER A C 1
ATOM 1519 O O . SER A 1 192 ? 14.219 -0.497 -31.667 1.00 59.03 192 SER A O 1
ATOM 1521 N N . SER A 1 193 ? 16.174 -1.464 -32.215 1.00 54.00 193 SER A N 1
ATOM 1522 C CA . SER A 1 193 ? 16.952 -0.859 -31.134 1.00 54.00 193 SER A CA 1
ATOM 1523 C C . SER A 1 193 ? 17.039 0.660 -31.314 1.00 54.00 193 SER A C 1
ATOM 1525 O O . SER A 1 193 ? 17.768 1.145 -32.183 1.00 54.00 193 SER A O 1
ATOM 1527 N N . GLY A 1 194 ? 16.321 1.417 -30.486 1.00 46.59 194 GLY A N 1
ATOM 1528 C CA . GLY A 1 194 ? 16.593 2.837 -30.291 1.00 46.59 194 GLY A CA 1
ATOM 1529 C C . GLY A 1 194 ? 17.962 3.001 -29.630 1.00 46.59 194 GLY A C 1
ATOM 1530 O O . GLY A 1 194 ? 18.278 2.331 -28.649 1.00 46.59 194 GLY A O 1
ATOM 1531 N N . SER A 1 195 ? 18.812 3.852 -30.197 1.00 40.62 195 SER A N 1
ATOM 1532 C CA . SER A 1 195 ? 20.167 4.123 -29.719 1.00 40.62 1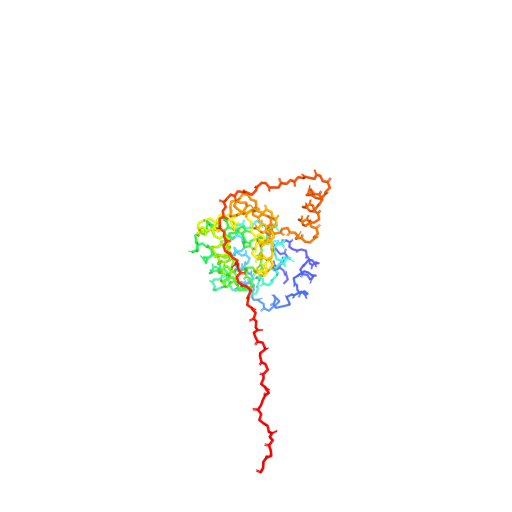95 SER A CA 1
ATOM 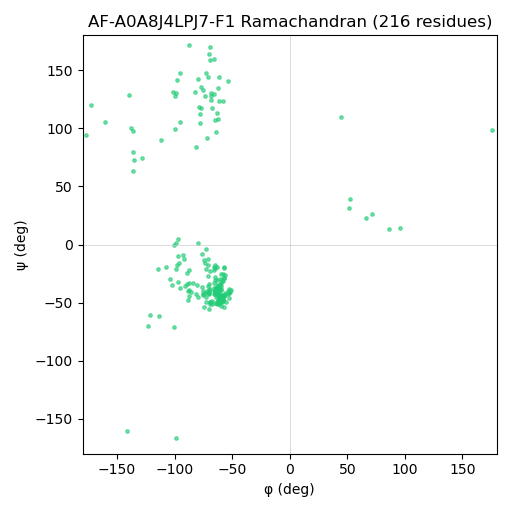1533 C C . SER A 1 195 ? 20.160 4.760 -28.322 1.00 40.62 195 SER A C 1
ATOM 1535 O O . SER A 1 195 ? 20.042 5.976 -28.193 1.00 40.62 195 SER A O 1
ATOM 1537 N N . GLY A 1 196 ? 20.334 3.953 -27.277 1.00 38.91 196 GLY A N 1
ATOM 1538 C CA . GLY A 1 196 ? 20.525 4.416 -25.903 1.00 38.91 196 GLY A CA 1
ATOM 1539 C C . GLY A 1 196 ? 21.608 3.592 -25.218 1.00 38.91 196 GLY A C 1
ATOM 1540 O O . GLY A 1 196 ? 21.371 2.461 -24.802 1.00 38.91 196 GLY A O 1
ATOM 1541 N N . ARG A 1 197 ? 22.826 4.139 -25.130 1.00 43.09 197 ARG A N 1
ATOM 1542 C CA . ARG A 1 197 ? 23.931 3.527 -24.380 1.00 43.09 197 ARG A CA 1
ATOM 1543 C C . ARG A 1 197 ? 23.504 3.339 -22.924 1.00 43.09 197 ARG A C 1
ATOM 1545 O O . ARG A 1 197 ? 23.203 4.316 -22.251 1.00 43.09 197 ARG A O 1
ATOM 1552 N N . SER A 1 198 ? 23.560 2.112 -22.421 1.00 40.22 198 SER A N 1
ATOM 1553 C CA . SER A 1 198 ? 23.560 1.848 -20.983 1.00 40.22 198 SER A CA 1
ATOM 1554 C C . SER A 1 198 ? 24.541 0.718 -20.677 1.00 40.22 198 SER A C 1
ATOM 1556 O O . SER A 1 198 ? 24.567 -0.302 -21.363 1.00 40.22 198 SER A O 1
ATOM 1558 N N . GLY A 1 199 ? 25.433 0.973 -19.717 1.00 35.75 199 GLY A N 1
ATOM 1559 C CA . GLY A 1 199 ? 26.432 0.013 -19.252 1.00 35.75 199 GLY A CA 1
ATOM 1560 C C . GLY A 1 199 ? 25.798 -1.139 -18.462 1.00 35.75 199 GLY A C 1
ATOM 1561 O O . GLY A 1 199 ? 24.644 -1.028 -18.039 1.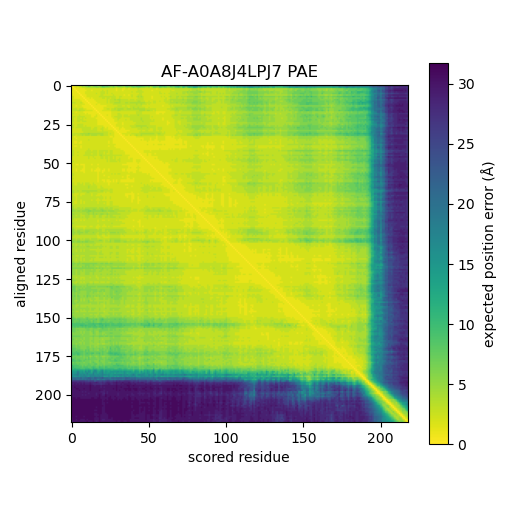00 35.75 199 GLY A O 1
ATOM 1562 N N . PRO A 1 200 ? 26.535 -2.244 -18.264 1.00 34.53 200 PRO A N 1
ATOM 1563 C CA . PRO A 1 200 ? 26.014 -3.418 -17.578 1.00 34.53 200 PRO A CA 1
ATOM 1564 C C . PRO A 1 200 ? 25.781 -3.113 -16.092 1.00 34.53 200 PRO A C 1
ATOM 1566 O O . PRO A 1 200 ? 26.671 -2.604 -15.408 1.00 34.53 200 PRO A O 1
ATOM 1569 N N . CYS A 1 201 ? 24.594 -3.454 -15.583 1.00 34.53 201 CYS A N 1
ATOM 1570 C CA . CYS A 1 201 ? 24.366 -3.582 -14.146 1.00 34.53 201 CYS A CA 1
ATOM 1571 C C . CYS A 1 201 ? 25.284 -4.699 -13.631 1.00 34.53 201 CYS A C 1
ATOM 1573 O O . CYS A 1 201 ? 25.074 -5.867 -13.945 1.00 34.53 201 CYS A O 1
ATOM 1575 N N . ALA A 1 202 ? 26.332 -4.328 -12.895 1.00 36.94 202 ALA A N 1
ATOM 1576 C CA . ALA A 1 202 ? 27.323 -5.259 -12.378 1.00 36.94 202 ALA A CA 1
ATOM 1577 C C . ALA A 1 202 ? 26.686 -6.278 -11.419 1.00 36.94 202 ALA A C 1
ATOM 1579 O O . ALA A 1 202 ? 26.085 -5.921 -10.403 1.00 36.94 202 ALA A O 1
ATOM 1580 N N . GLU A 1 203 ? 26.864 -7.555 -11.749 1.00 34.31 203 GLU A N 1
ATOM 1581 C CA . GLU A 1 203 ? 26.666 -8.683 -10.850 1.00 34.31 203 GLU A CA 1
ATOM 1582 C C . GLU A 1 203 ? 27.747 -8.659 -9.761 1.00 34.31 203 GLU A C 1
ATOM 1584 O O . GLU A 1 203 ? 28.943 -8.590 -10.040 1.00 34.31 203 GLU A O 1
ATOM 1589 N N . GLY A 1 204 ? 27.323 -8.727 -8.499 1.00 32.84 204 GLY A N 1
ATOM 1590 C CA . GLY A 1 204 ? 28.209 -9.010 -7.378 1.00 32.84 204 GLY A CA 1
ATOM 1591 C C . GLY A 1 204 ? 28.626 -10.476 -7.404 1.00 32.84 204 GLY A C 1
ATOM 1592 O O . GLY A 1 204 ? 27.945 -11.330 -6.838 1.00 32.84 204 GLY A O 1
ATOM 1593 N N . THR A 1 205 ? 29.749 -10.774 -8.050 1.00 33.09 205 THR A N 1
ATOM 1594 C CA . THR A 1 205 ? 30.426 -12.066 -7.941 1.00 33.09 205 THR A CA 1
ATOM 1595 C C . THR A 1 205 ? 31.194 -12.099 -6.620 1.00 33.09 205 THR A C 1
ATOM 1597 O O . THR A 1 205 ? 32.242 -11.475 -6.472 1.00 33.09 205 THR A O 1
ATOM 1600 N N . HIS A 1 206 ? 30.671 -12.828 -5.633 1.00 32.81 206 HIS A N 1
ATOM 1601 C CA . HIS A 1 206 ? 31.448 -13.215 -4.458 1.00 32.81 206 HIS A CA 1
ATOM 1602 C C . HIS A 1 206 ? 32.607 -14.116 -4.903 1.00 32.81 206 HIS A C 1
ATOM 1604 O O . HIS A 1 206 ? 32.403 -15.240 -5.361 1.00 32.81 206 HIS A O 1
ATOM 1610 N N . ALA A 1 207 ? 33.828 -13.606 -4.757 1.00 31.45 207 ALA A N 1
ATOM 1611 C CA . ALA A 1 207 ? 35.054 -14.371 -4.880 1.00 31.45 207 ALA A CA 1
ATOM 1612 C C . ALA A 1 207 ? 35.167 -15.374 -3.717 1.00 31.45 207 ALA A C 1
ATOM 1614 O O . ALA A 1 207 ? 35.267 -14.980 -2.556 1.00 31.45 207 ALA A O 1
ATOM 1615 N N . LEU A 1 208 ? 35.188 -16.669 -4.033 1.00 31.27 208 LEU A N 1
ATOM 1616 C CA . LEU A 1 208 ? 35.853 -17.683 -3.216 1.00 31.27 208 LEU A CA 1
ATOM 1617 C C . LEU A 1 208 ? 37.202 -17.965 -3.880 1.00 31.27 208 LEU A C 1
ATOM 1619 O O . LEU A 1 208 ? 37.277 -18.698 -4.864 1.00 31.27 208 LEU A O 1
ATOM 1623 N N . GLN A 1 209 ? 38.261 -17.352 -3.355 1.00 33.19 209 GLN A N 1
ATOM 1624 C CA . GLN A 1 209 ? 39.631 -17.773 -3.624 1.00 33.19 209 GLN A CA 1
ATOM 1625 C C . GLN A 1 209 ? 40.130 -18.631 -2.464 1.00 33.19 209 GLN A C 1
ATOM 1627 O O . GLN A 1 209 ? 39.980 -18.292 -1.292 1.00 33.19 209 GLN A O 1
ATOM 1632 N N . ALA A 1 210 ? 40.683 -19.774 -2.853 1.00 32.41 210 ALA A N 1
ATOM 1633 C CA . ALA A 1 210 ? 41.257 -20.800 -2.014 1.00 32.41 210 ALA A CA 1
ATOM 1634 C C . ALA A 1 210 ? 42.463 -20.283 -1.216 1.00 32.41 210 ALA A C 1
ATOM 1636 O O . ALA A 1 210 ? 43.369 -19.668 -1.774 1.00 32.41 210 ALA A O 1
ATOM 1637 N N . ALA A 1 211 ? 42.499 -20.610 0.076 1.00 31.58 211 ALA A N 1
ATOM 1638 C CA . ALA A 1 211 ? 43.718 -20.608 0.868 1.00 31.58 211 ALA A CA 1
ATOM 1639 C C . ALA A 1 211 ? 44.279 -22.038 0.884 1.00 31.58 211 ALA A C 1
ATOM 1641 O O . ALA A 1 211 ? 43.744 -22.920 1.552 1.00 31.58 211 ALA A O 1
ATOM 1642 N N . SER A 1 212 ? 45.351 -22.264 0.129 1.00 33.03 212 SER A N 1
ATOM 1643 C CA . SER A 1 212 ? 46.193 -23.455 0.227 1.00 33.03 212 SER A CA 1
ATOM 1644 C C . SER A 1 212 ? 47.657 -23.030 0.173 1.00 33.03 212 SER A C 1
ATOM 1646 O O . SER A 1 212 ? 48.180 -22.815 -0.916 1.00 33.03 212 SER A O 1
ATOM 1648 N N . SER A 1 213 ? 48.301 -22.907 1.334 1.00 34.91 213 SER A N 1
ATOM 1649 C CA . SER A 1 213 ? 49.750 -23.105 1.503 1.00 34.91 213 SER A CA 1
ATOM 1650 C C . SER A 1 213 ? 50.157 -22.781 2.940 1.00 34.91 213 SER A C 1
ATOM 1652 O O . SER A 1 213 ? 50.323 -21.613 3.269 1.00 34.91 213 SER A O 1
ATOM 1654 N N . HIS A 1 214 ? 50.293 -23.808 3.777 1.00 34.69 214 HIS A N 1
ATOM 1655 C CA . HIS A 1 214 ? 51.366 -23.958 4.768 1.00 34.69 214 HIS A CA 1
ATOM 1656 C C . HIS A 1 214 ? 51.184 -25.314 5.459 1.00 34.69 214 HIS A C 1
ATOM 1658 O O . HIS A 1 214 ? 50.390 -25.426 6.381 1.00 34.69 214 HIS A O 1
ATOM 1664 N N . ASP A 1 215 ? 51.868 -26.347 4.960 1.00 33.03 215 ASP A N 1
ATOM 1665 C CA . ASP A 1 215 ? 52.713 -27.186 5.818 1.00 33.03 215 ASP A CA 1
ATOM 1666 C C . ASP A 1 215 ? 53.533 -28.179 4.985 1.00 33.03 215 ASP A C 1
ATOM 1668 O O . ASP A 1 215 ? 52.994 -29.009 4.251 1.00 33.03 215 ASP A O 1
ATOM 1672 N N . SER A 1 216 ? 54.856 -28.084 5.090 1.00 34.00 216 SER A N 1
ATOM 1673 C CA . SER A 1 216 ? 55.793 -29.169 4.792 1.00 34.00 216 SER A CA 1
ATOM 1674 C C . SER A 1 216 ? 57.125 -28.873 5.474 1.00 34.00 216 SER A C 1
ATOM 1676 O O . SER A 1 216 ? 57.880 -28.013 5.035 1.00 34.00 216 SER A O 1
ATOM 1678 N N . ALA A 1 217 ? 57.346 -29.616 6.557 1.00 35.19 217 ALA A N 1
ATOM 1679 C CA . ALA A 1 217 ? 58.580 -30.313 6.905 1.00 35.19 217 ALA A CA 1
ATOM 1680 C C . ALA A 1 217 ? 59.916 -29.566 6.742 1.00 35.19 217 ALA A C 1
ATOM 1682 O O . ALA A 1 217 ? 60.467 -29.471 5.645 1.00 35.19 217 ALA A O 1
ATOM 1683 N N . SER A 1 218 ? 60.527 -29.231 7.878 1.00 37.44 218 SER A N 1
ATOM 1684 C CA . SER A 1 218 ? 61.810 -29.805 8.330 1.00 37.44 218 SER A CA 1
ATOM 1685 C C . SER A 1 218 ? 61.988 -29.551 9.822 1.00 37.44 218 SER A C 1
ATOM 1687 O O . SER A 1 218 ? 61.631 -28.438 10.263 1.00 37.44 218 SER A O 1
#

pLDDT: mean 87.27, std 19.34, range [31.27, 98.38]

Secondary structure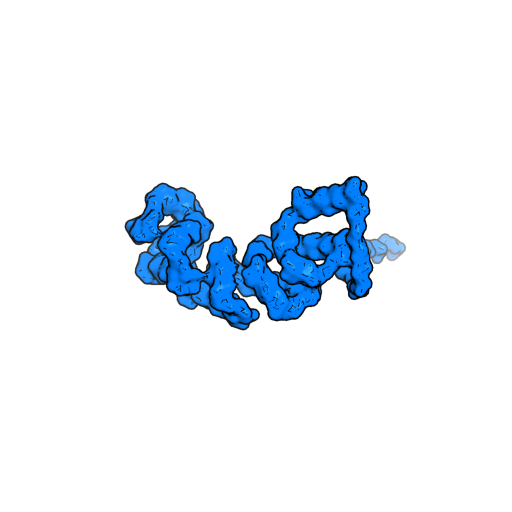 (DSSP, 8-state):
-HHHHHTT--HHHIIIIIITT-GGGGGS-IIIIIHHHHHIIIIIS---HHHHHHHHHH-GGGGGS-IIIIIHHHHHHHHHTT--HHHHHHHHHH-THHHHS-HHHHHHHHHHIIIIIS---HHHHHHHHHH-GGGGGS-HHHHHHHHHIIIIIS---HHHHHH-GGGGTS-IIIIIHHHHHIIIIIS--PPP--------------------------

InterPro domains:
  IPR003690 Transcription termination factor, mitochondrial/chloroplastic [PF02536] (3-181)
  IPR003690 Transcription termination factor, mitochondrial/chloroplastic [PTHR13068] (2-189)
  IPR003690 Transcription termination factor, mitochondrial/chloroplastic [SM00733] (16-48)
  IPR003690 Transcription termination factor, mitochondrial/chloroplastic [SM00733] (53-84)
  IPR003690 Transcription termination factor, mitochondrial/chloroplastic [SM00733] (89-121)
  IPR003690 Transcription termination factor, mitochondrial/chloroplastic [SM00733] (126-157)
  IPR003690 Transcription termination factor, mitochondrial/chloroplastic [SM00733] (158-190)
  IPR038538 MTERF superfamily, mitochondrial/chloroplastic [G3DSA:1.25.70.10] (1-193)

Solvent-accessible surface area (backbone atoms only — not comparable to full-atom values): 12785 Å² total; per-residue (Å²): 108,70,66,59,38,72,60,70,43,51,72,65,52,44,46,69,42,24,43,72,75,39,57,65,55,78,73,48,49,58,79,84,26,38,44,45,23,51,45,39,45,35,71,73,49,63,38,50,68,65,54,45,46,56,43,38,52,74,46,40,63,52,38,72,37,51,36,76,84,48,46,45,54,50,54,49,51,40,35,73,75,69,40,54,67,72,47,37,30,50,38,45,66,73,42,51,58,51,67,72,51,70,39,68,66,52,50,51,53,50,48,46,43,33,33,70,75,43,72,32,54,72,69,53,33,51,51,41,47,64,78,34,50,71,52,75,80,52,57,64,75,60,40,50,55,44,48,49,45,37,40,72,74,58,56,44,59,50,67,51,42,71,75,44,44,59,64,63,63,53,51,55,79,83,48,51,47,58,52,48,50,42,39,41,75,73,68,64,54,76,78,79,74,66,95,68,95,74,81,82,85,79,76,86,76,83,82,83,77,84,90,83,86,88,87,80,89,134

Mean predicted aligned error: 8.52 Å